Protein AF-F7PLX6-F1 (afdb_monomer)

Solvent-accessible surface area (backbone atoms only — not comparable to full-atom values): 17211 Å² total; per-residue (Å²): 142,80,85,83,83,74,79,74,76,79,75,73,76,75,41,59,57,88,70,60,65,65,61,47,61,58,24,40,55,57,83,88,51,94,68,47,81,44,33,32,35,28,48,31,50,86,88,81,42,34,52,25,30,37,41,38,30,31,70,44,99,87,62,35,34,37,35,32,38,37,17,17,38,67,55,50,46,78,70,48,75,45,79,77,48,73,40,53,66,94,43,37,24,59,51,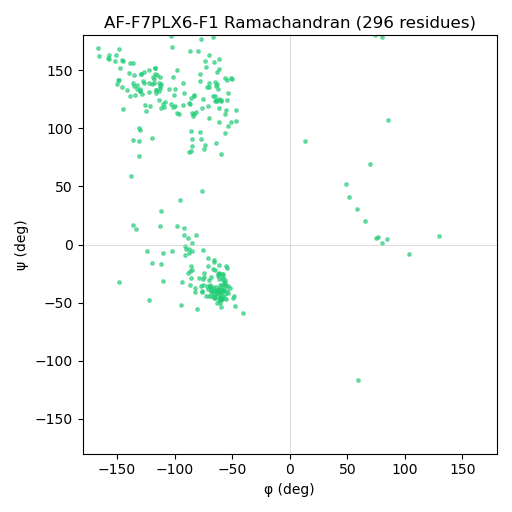38,52,49,51,51,56,48,29,70,74,56,56,34,54,96,82,57,86,74,81,58,52,61,77,54,58,37,85,46,28,38,55,78,46,76,60,64,53,97,88,26,53,28,38,32,32,33,64,41,87,81,72,64,92,75,77,77,96,82,76,79,85,83,79,78,92,53,89,70,75,72,67,59,17,36,40,35,41,36,48,74,48,74,50,80,52,101,88,48,68,50,45,22,21,30,36,37,38,37,30,77,84,76,46,78,42,77,73,49,64,79,25,50,51,70,57,42,51,53,51,49,51,47,21,38,60,60,37,86,55,49,75,79,77,38,51,75,44,36,53,58,35,39,69,44,62,85,35,48,78,73,50,24,52,55,33,37,60,68,41,39,58,41,64,66,48,49,44,53,47,73,76,34,64,77,38,85,80,28,69,79,48,42,75,57,52,53,75,68,59,45,70,59,40,53,53,52,47,64,60,71,79,109

Structure (mmCIF, N/CA/C/O backbone):
data_AF-F7PLX6-F1
#
_entry.id   AF-F7PLX6-F1
#
loop_
_atom_site.group_PDB
_atom_site.id
_atom_site.type_symbol
_atom_site.label_atom_id
_atom_site.label_alt_id
_atom_site.label_comp_id
_atom_site.label_asym_id
_atom_site.label_entity_id
_atom_site.label_seq_id
_atom_site.pdbx_PDB_ins_code
_atom_site.Cartn_x
_atom_site.Cartn_y
_atom_site.Cartn_z
_atom_site.occupancy
_atom_site.B_iso_or_equiv
_atom_site.auth_seq_id
_atom_site.auth_comp_id
_atom_site.auth_asym_id
_atom_site.auth_atom_id
_atom_site.pdbx_PDB_model_num
ATOM 1 N N . MET A 1 1 ? -4.113 30.162 57.171 1.00 36.94 1 MET A N 1
ATOM 2 C CA . MET A 1 1 ? -5.209 30.118 56.186 1.00 36.94 1 MET A CA 1
ATOM 3 C C . MET A 1 1 ? -4.570 30.134 54.814 1.00 36.94 1 MET A C 1
ATOM 5 O O . MET A 1 1 ? -4.270 31.199 54.299 1.00 36.94 1 MET A O 1
ATOM 9 N N . ALA A 1 2 ? -4.252 28.948 54.312 1.00 32.38 2 ALA A N 1
ATOM 10 C CA . ALA A 1 2 ? -3.885 28.705 52.928 1.00 32.38 2 ALA A CA 1
ATOM 11 C C . ALA A 1 2 ? -4.869 27.626 52.478 1.00 32.38 2 ALA A C 1
ATOM 13 O O . ALA A 1 2 ? -4.939 26.573 53.110 1.00 32.38 2 ALA A O 1
ATOM 14 N N . SER A 1 3 ? -5.727 27.979 51.528 1.00 33.62 3 SER A N 1
ATOM 15 C CA . SER A 1 3 ? -6.692 27.066 50.933 1.00 33.62 3 SER A CA 1
ATOM 16 C C . SER A 1 3 ? -5.974 26.334 49.809 1.00 33.62 3 SER A C 1
ATOM 18 O O . SER A 1 3 ? -5.565 26.971 48.841 1.00 33.62 3 SER A O 1
ATOM 20 N N . ASP A 1 4 ? -5.787 25.029 49.983 1.00 36.25 4 ASP A N 1
ATOM 21 C CA . ASP A 1 4 ? -5.417 24.117 48.907 1.00 36.25 4 ASP A CA 1
ATOM 22 C C . ASP A 1 4 ? -6.625 23.967 47.980 1.00 36.25 4 ASP A C 1
ATOM 24 O O . ASP A 1 4 ? -7.645 23.383 48.347 1.00 36.25 4 ASP A O 1
ATOM 28 N N . ASP A 1 5 ? -6.503 24.542 46.788 1.00 38.53 5 ASP A N 1
ATOM 29 C CA . ASP A 1 5 ? -7.414 24.356 45.665 1.00 38.53 5 ASP A CA 1
ATOM 30 C C . ASP A 1 5 ? -6.962 23.097 44.910 1.00 38.53 5 ASP A C 1
ATOM 32 O O . ASP A 1 5 ? -6.195 23.143 43.945 1.00 38.53 5 ASP A O 1
ATOM 36 N N . LEU A 1 6 ? -7.346 21.932 45.438 1.00 38.41 6 LEU A N 1
ATOM 37 C CA . LEU A 1 6 ? -7.240 20.669 44.716 1.00 38.41 6 LEU A CA 1
ATOM 38 C C . LEU A 1 6 ? -8.401 20.621 43.728 1.00 38.41 6 LEU A C 1
ATOM 40 O O . LEU A 1 6 ? -9.517 20.264 44.094 1.00 38.41 6 LEU A O 1
ATOM 44 N N . GLY A 1 7 ? -8.113 21.003 42.482 1.00 32.88 7 GLY A N 1
ATOM 45 C CA . GLY A 1 7 ? -9.032 20.883 41.360 1.00 32.88 7 GLY A CA 1
ATOM 46 C C . GLY A 1 7 ? -9.594 19.467 41.278 1.00 32.88 7 GLY A C 1
ATOM 47 O O . GLY A 1 7 ? -8.899 18.526 40.893 1.00 32.88 7 GLY A O 1
ATOM 48 N N . GLU A 1 8 ? -10.857 19.336 41.672 1.00 37.38 8 GLU A N 1
ATOM 49 C CA . GLU A 1 8 ? -11.657 18.135 41.510 1.00 37.38 8 GLU A CA 1
ATOM 50 C C . GLU A 1 8 ? -11.646 17.752 40.029 1.00 37.38 8 GLU A C 1
ATOM 52 O O . GLU A 1 8 ? -12.119 18.492 39.159 1.00 37.38 8 GLU A O 1
ATOM 57 N N . GLY A 1 9 ? -11.071 16.585 39.731 1.00 37.38 9 GLY A N 1
ATOM 58 C CA . GLY A 1 9 ? -11.245 15.951 38.438 1.00 37.38 9 GLY A CA 1
ATOM 59 C C . GLY A 1 9 ? -12.739 15.775 38.214 1.00 37.38 9 GLY A C 1
ATOM 60 O O . GLY A 1 9 ? -13.379 15.015 38.935 1.00 37.38 9 GLY A O 1
ATOM 61 N N . ARG A 1 10 ? -13.298 16.504 37.244 1.00 39.00 10 ARG A N 1
ATOM 62 C CA . ARG A 1 10 ? -14.663 16.281 36.765 1.00 39.00 10 ARG A CA 1
ATOM 63 C C . ARG A 1 10 ? -14.778 14.811 36.371 1.00 39.00 10 ARG A C 1
ATOM 65 O O . ARG A 1 10 ? -14.301 14.417 35.309 1.00 39.00 10 ARG A O 1
ATOM 72 N N . GLU A 1 11 ? -15.391 14.001 37.228 1.00 46.34 11 GLU A N 1
ATOM 73 C CA . GLU A 1 11 ? -15.903 12.699 36.829 1.00 46.34 11 GLU A CA 1
ATOM 74 C C . GLU A 1 11 ? -16.956 12.968 35.754 1.00 46.34 11 GLU A C 1
ATOM 76 O O . GLU A 1 11 ? -18.029 13.512 36.020 1.00 46.34 11 GLU A O 1
ATOM 81 N N . SER A 1 12 ? -16.593 12.685 34.504 1.00 52.50 12 SER A N 1
ATOM 82 C CA . SER A 1 12 ? -17.515 12.712 33.376 1.00 52.50 12 SER A CA 1
ATOM 83 C C . SER A 1 12 ? -18.703 11.814 33.710 1.00 52.50 12 SER A C 1
ATOM 85 O O . SER A 1 12 ? -18.509 10.642 34.041 1.00 52.50 12 SER A O 1
ATOM 87 N N . VAL A 1 13 ? -19.916 12.367 33.646 1.00 54.91 13 VAL A N 1
ATOM 88 C CA . VAL A 1 13 ? -21.154 11.594 33.790 1.00 54.91 13 VAL A CA 1
ATOM 89 C C . VAL A 1 13 ? -21.109 10.449 32.773 1.00 54.91 13 VAL A C 1
ATOM 91 O O . VAL A 1 13 ? -20.800 10.722 31.611 1.00 54.91 13 VAL A O 1
ATOM 94 N N . PRO A 1 14 ? -21.378 9.195 33.176 1.00 60.62 14 PRO A N 1
ATOM 95 C CA . PRO A 1 14 ? -21.380 8.084 32.242 1.00 60.62 14 PRO A CA 1
ATOM 96 C C . PRO A 1 14 ? -22.424 8.340 31.157 1.00 60.62 14 PRO A C 1
ATOM 98 O O . PRO A 1 14 ? -23.595 8.583 31.457 1.00 60.62 14 PRO A O 1
ATOM 101 N N . GLU A 1 15 ? -21.990 8.338 29.903 1.00 66.12 15 GLU A N 1
ATOM 102 C CA . GLU A 1 15 ? -22.840 8.647 28.760 1.00 66.12 15 GLU A CA 1
ATOM 103 C C . GLU A 1 15 ? -23.038 7.402 27.888 1.00 66.12 15 GLU A C 1
ATOM 105 O O . GLU A 1 15 ? -22.114 6.598 27.747 1.00 66.12 15 GLU A O 1
ATOM 110 N N . PRO A 1 16 ? -24.227 7.212 27.303 1.00 79.69 16 PRO A N 1
ATOM 111 C CA . PRO A 1 16 ? -24.477 6.113 26.381 1.00 79.69 16 PRO A CA 1
ATOM 112 C C . PRO A 1 16 ? -23.499 6.113 25.196 1.00 79.69 16 PRO A C 1
ATOM 114 O O . PRO A 1 16 ? -23.136 7.169 24.678 1.00 79.69 16 PRO A O 1
ATOM 117 N N . LEU A 1 17 ? -23.087 4.931 24.733 1.00 84.19 17 LEU A N 1
ATOM 118 C CA . LEU A 1 17 ? -22.115 4.789 23.641 1.00 84.19 17 LEU A CA 1
ATOM 119 C C . LEU A 1 17 ? -22.604 5.422 22.322 1.00 84.19 17 LEU A C 1
ATOM 121 O O . LEU A 1 17 ? -21.817 5.991 21.572 1.00 84.19 17 LEU A O 1
ATOM 125 N N . ASP A 1 18 ? -23.907 5.356 22.061 1.00 82.50 18 ASP A N 1
ATOM 126 C CA . ASP A 1 18 ? -24.585 5.966 20.914 1.00 82.50 18 ASP A CA 1
ATOM 127 C C . ASP A 1 18 ? -24.661 7.500 20.987 1.00 82.50 18 ASP A C 1
ATOM 129 O O . ASP A 1 18 ? -24.830 8.148 19.957 1.00 82.50 18 ASP A O 1
ATOM 133 N N . SER A 1 19 ? -24.478 8.082 22.176 1.00 86.44 19 SER A N 1
ATOM 134 C CA . SER A 1 19 ? -24.488 9.534 22.398 1.00 86.44 19 SER A CA 1
ATOM 135 C C . SER A 1 19 ? -23.145 10.224 22.139 1.00 86.44 19 SER A C 1
ATOM 137 O O . SER A 1 19 ? -23.072 11.455 22.180 1.00 86.44 19 SER A O 1
ATOM 139 N N . LEU A 1 20 ? -22.086 9.457 21.855 1.00 90.25 20 LEU A N 1
ATOM 140 C CA . LEU A 1 20 ? -20.788 10.033 21.528 1.00 90.25 20 LEU A CA 1
ATOM 141 C C . LEU A 1 20 ? -20.864 10.851 20.218 1.00 90.25 20 LEU A C 1
ATOM 143 O O . LEU A 1 20 ? -21.473 10.401 19.241 1.00 90.25 20 LEU A O 1
ATOM 147 N N . PRO A 1 21 ? -20.253 12.049 20.182 1.00 93.00 21 PRO A N 1
ATOM 148 C CA . PRO A 1 21 ? -20.355 12.973 19.053 1.00 93.00 21 PRO A CA 1
ATOM 149 C C . PRO A 1 21 ? -19.605 12.478 17.809 1.00 93.00 21 PRO A C 1
ATOM 151 O O . PRO A 1 21 ? -18.708 11.649 17.904 1.00 93.00 21 PRO A O 1
ATOM 154 N N . GLU A 1 22 ? -19.914 13.046 16.645 1.00 92.81 22 GLU A N 1
ATOM 155 C CA . GLU A 1 22 ? -19.197 12.780 15.383 1.00 92.81 22 GLU A CA 1
ATOM 156 C C . GLU A 1 22 ? -17.691 13.102 15.460 1.00 92.81 22 GLU A C 1
ATOM 158 O O . GLU A 1 22 ? -16.894 12.500 14.750 1.00 92.81 22 GLU A O 1
ATOM 163 N N . GLU A 1 23 ? -17.275 14.008 16.352 1.00 93.44 23 GLU A N 1
ATOM 164 C CA . GLU A 1 23 ? -15.866 14.351 16.553 1.00 93.44 23 GLU A CA 1
ATOM 165 C C . GLU A 1 23 ? -15.499 14.427 18.045 1.00 93.44 23 GLU A C 1
ATOM 167 O O . GLU A 1 23 ? -16.231 15.005 18.854 1.00 93.44 23 GLU A O 1
ATOM 172 N N . LEU A 1 24 ? -14.342 13.864 18.408 1.00 93.81 24 LEU A N 1
ATOM 173 C CA . LEU A 1 24 ? -13.760 13.889 19.753 1.00 93.81 24 LEU A CA 1
ATOM 174 C C . LEU A 1 24 ? -12.293 14.341 19.698 1.00 93.81 24 LEU A C 1
ATOM 176 O O . LEU A 1 24 ? -11.406 13.530 19.454 1.00 93.81 24 LEU A O 1
ATOM 180 N N . ASN A 1 25 ? -12.018 15.620 19.970 1.00 92.25 25 ASN A N 1
ATOM 181 C CA . ASN A 1 25 ? -10.660 16.196 19.988 1.00 92.25 25 ASN A CA 1
ATOM 182 C C . ASN A 1 25 ? -9.828 15.841 18.736 1.00 92.25 25 ASN A C 1
ATOM 184 O O . ASN A 1 25 ? -8.726 15.301 18.862 1.00 92.25 25 ASN A O 1
ATOM 188 N N . GLY A 1 26 ? -10.371 16.078 17.537 1.00 91.94 26 GLY A N 1
ATOM 189 C CA . GLY A 1 26 ? -9.706 15.743 16.271 1.00 91.94 26 GLY A CA 1
ATOM 190 C C . GLY A 1 26 ? -9.745 14.258 15.887 1.00 91.94 26 GLY A C 1
ATOM 191 O O . GLY A 1 26 ? -9.101 13.857 14.920 1.00 91.94 26 GLY A O 1
ATOM 192 N N . TRP A 1 27 ? -10.464 13.416 16.636 1.00 95.38 27 TRP A N 1
ATOM 193 C CA . TRP A 1 27 ? -10.852 12.083 16.176 1.00 95.38 27 TRP A CA 1
ATOM 194 C C . TRP A 1 27 ? -12.213 12.144 15.497 1.00 95.38 27 TRP A C 1
ATOM 196 O O . TRP A 1 27 ? -13.165 12.638 16.095 1.00 95.38 27 TRP A O 1
ATOM 206 N N . HIS A 1 28 ? -12.321 11.574 14.305 1.00 95.50 28 HIS A N 1
ATOM 207 C CA . HIS A 1 28 ? -13.518 11.614 13.473 1.00 95.50 28 HIS A CA 1
ATOM 208 C C . HIS A 1 28 ? -14.238 10.271 13.504 1.00 95.50 28 HIS A C 1
ATOM 210 O O . HIS A 1 28 ? -13.608 9.215 13.409 1.00 95.50 28 HIS A O 1
ATOM 216 N N . ARG A 1 29 ? -15.556 10.298 13.683 1.00 94.44 29 ARG A N 1
ATOM 217 C CA . ARG A 1 29 ? -16.384 9.099 13.718 1.00 94.44 29 ARG A CA 1
ATOM 218 C C . ARG A 1 29 ? -16.694 8.650 12.297 1.00 94.44 29 ARG A C 1
ATOM 220 O O . ARG A 1 29 ? -17.425 9.321 11.583 1.00 94.44 29 ARG A O 1
ATOM 227 N N . GLU A 1 30 ? -16.184 7.489 11.907 1.00 93.38 30 GLU A N 1
ATOM 228 C CA . GLU A 1 30 ? -16.414 6.933 10.572 1.00 93.38 30 GLU A CA 1
ATOM 229 C C . GLU A 1 30 ? -16.512 5.414 10.636 1.00 93.38 30 GLU A C 1
ATOM 231 O O . GLU A 1 30 ? -15.560 4.729 11.007 1.00 93.38 30 GLU A O 1
ATOM 236 N N . MET A 1 31 ? -17.683 4.886 10.283 1.00 91.88 31 MET A N 1
ATOM 237 C CA . MET A 1 31 ? -17.971 3.457 10.356 1.00 91.88 31 MET A CA 1
ATOM 238 C C . MET A 1 31 ? -17.462 2.758 9.100 1.00 91.88 31 MET A C 1
ATOM 240 O O . MET A 1 31 ? -18.020 2.929 8.019 1.00 91.88 31 MET A O 1
ATOM 244 N N . THR A 1 32 ? -16.417 1.947 9.243 1.00 85.88 32 THR A N 1
ATOM 245 C CA . THR A 1 32 ? -15.812 1.212 8.123 1.00 85.88 32 THR A CA 1
ATOM 246 C C . THR A 1 32 ? -16.045 -0.298 8.183 1.00 85.88 32 THR A C 1
ATOM 248 O O . THR A 1 32 ? -15.667 -1.011 7.246 1.00 85.88 32 THR A O 1
ATOM 251 N N . GLN A 1 33 ? -16.614 -0.802 9.282 1.00 81.44 33 GLN A N 1
ATOM 252 C CA . GLN A 1 33 ? -16.957 -2.206 9.487 1.00 81.44 33 GLN A CA 1
ATOM 253 C C . GLN A 1 33 ? -18.403 -2.349 9.973 1.00 81.44 33 GLN A C 1
ATOM 255 O O . GLN A 1 33 ? -18.795 -1.757 10.975 1.00 81.44 33 GLN A O 1
ATOM 260 N N . ASP A 1 34 ? -19.161 -3.253 9.351 1.00 79.44 34 ASP A N 1
ATOM 261 C CA . ASP A 1 34 ? -20.567 -3.512 9.712 1.00 79.44 34 ASP A CA 1
ATOM 262 C C . ASP A 1 34 ? -20.757 -4.024 11.149 1.00 79.44 34 ASP A C 1
ATOM 264 O O . ASP A 1 34 ? -21.835 -3.911 11.727 1.00 79.44 34 ASP A O 1
ATOM 268 N N . ARG A 1 35 ? -19.719 -4.640 11.727 1.00 82.19 35 ARG A N 1
ATOM 269 C CA . ARG A 1 35 ? -19.754 -5.220 13.081 1.00 82.19 35 ARG A CA 1
ATOM 270 C C . ARG A 1 35 ? -19.320 -4.250 14.172 1.00 82.19 35 ARG A C 1
ATOM 272 O O . ARG A 1 35 ? -19.397 -4.598 15.353 1.00 82.19 35 ARG A O 1
ATOM 279 N N . ALA A 1 36 ? -18.800 -3.086 13.803 1.00 87.19 36 ALA A N 1
ATOM 280 C CA . ALA A 1 36 ? -18.442 -2.089 14.787 1.00 87.19 36 ALA A CA 1
ATOM 281 C C . ALA A 1 36 ? -19.701 -1.364 15.267 1.00 87.19 36 ALA A C 1
ATOM 283 O O . ALA A 1 36 ? -20.606 -1.055 14.500 1.00 87.19 36 ALA A O 1
ATOM 284 N N . LEU A 1 37 ? -19.746 -1.086 16.565 1.00 91.25 37 LEU A N 1
ATOM 285 C CA . LEU A 1 37 ? -20.776 -0.252 17.178 1.00 91.25 37 LEU A CA 1
ATOM 286 C C . LEU A 1 37 ? -20.387 1.228 17.103 1.00 91.25 37 LEU A C 1
ATOM 288 O O . 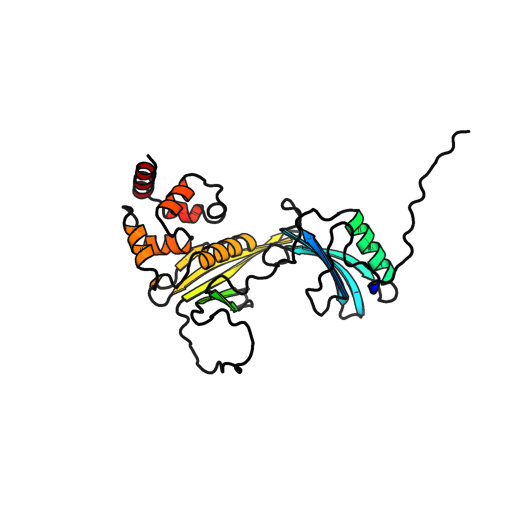LEU A 1 37 ? -21.239 2.102 16.956 1.00 91.25 37 LEU A O 1
ATOM 292 N N . VAL A 1 38 ? -19.085 1.498 17.218 1.00 93.94 38 VAL A N 1
ATOM 293 C CA . VAL A 1 38 ? -18.471 2.825 17.140 1.00 93.94 38 VAL A CA 1
ATOM 294 C C . VAL A 1 38 ? -17.063 2.675 16.580 1.00 93.94 38 VAL A C 1
ATOM 296 O O . VAL A 1 38 ? -16.326 1.783 17.004 1.00 93.94 38 VAL A O 1
ATOM 299 N N . GLU A 1 39 ? -16.681 3.585 15.691 1.00 95.19 39 GLU A N 1
ATOM 300 C CA . GLU A 1 39 ? -15.324 3.731 15.173 1.00 95.19 39 GLU A CA 1
ATOM 301 C C . GLU A 1 39 ? -14.930 5.204 15.179 1.00 95.19 39 GLU A C 1
ATOM 303 O O . GLU A 1 39 ? -15.655 6.041 14.650 1.00 95.19 39 GLU A O 1
ATOM 308 N N . TYR A 1 40 ? -13.774 5.499 15.761 1.00 96.00 40 TYR A N 1
ATOM 309 C CA . TYR A 1 40 ? -13.119 6.795 15.670 1.00 96.00 40 TYR A CA 1
ATOM 310 C C . TYR A 1 40 ? -11.779 6.639 14.989 1.00 96.00 40 TYR A C 1
ATOM 312 O O . TYR A 1 40 ? -11.022 5.725 15.314 1.00 96.00 40 TYR A O 1
ATOM 320 N N . TRP A 1 41 ? -11.459 7.578 14.119 1.00 95.69 41 TRP A N 1
ATOM 321 C CA . TRP A 1 41 ? -10.244 7.590 13.336 1.00 95.69 41 TRP A CA 1
ATOM 322 C C . TRP A 1 41 ? -9.498 8.899 13.509 1.00 95.69 41 TRP A C 1
ATOM 324 O O . TRP A 1 41 ? -10.088 9.959 13.710 1.00 95.69 41 TRP A O 1
ATOM 334 N N . LYS A 1 42 ? -8.177 8.821 13.414 1.00 94.00 42 LYS A N 1
ATOM 335 C CA . LYS A 1 42 ? -7.329 9.996 13.253 1.00 94.00 42 LYS A CA 1
ATOM 336 C C . LYS A 1 42 ? -6.094 9.659 12.438 1.00 94.00 42 LYS A C 1
ATOM 338 O O . LYS A 1 42 ? -5.722 8.491 12.273 1.00 94.00 42 LYS A O 1
ATOM 343 N N . ARG A 1 43 ? -5.382 10.704 12.021 1.00 91.81 43 ARG A N 1
ATOM 344 C CA . ARG A 1 43 ? -4.020 10.565 11.512 1.00 91.81 43 ARG A CA 1
ATOM 345 C C . ARG A 1 43 ? -3.106 10.010 12.615 1.00 91.81 43 ARG A C 1
ATOM 347 O O . ARG A 1 43 ? -3.161 10.409 13.785 1.00 91.81 43 ARG A O 1
ATOM 354 N N . GLY A 1 44 ? -2.298 9.026 12.249 1.00 85.81 44 GLY A N 1
ATOM 355 C CA . GLY A 1 44 ? -1.288 8.438 13.118 1.00 85.81 44 GLY A CA 1
ATOM 356 C C . GLY A 1 44 ? -0.035 9.308 13.197 1.00 85.81 44 GLY A C 1
ATOM 357 O O . GLY A 1 44 ? 0.171 10.221 12.398 1.00 85.81 44 GLY A O 1
ATOM 358 N N . SER A 1 45 ? 0.826 9.010 14.168 1.00 75.31 45 SER A N 1
ATOM 359 C CA . SER A 1 45 ? 2.157 9.614 14.253 1.00 75.31 45 SER A CA 1
ATOM 360 C C . SER A 1 45 ? 3.170 8.716 13.543 1.00 75.31 45 SER A C 1
ATOM 362 O O . SER A 1 45 ? 3.383 7.568 13.951 1.00 75.31 45 SER A O 1
ATOM 364 N N . THR A 1 46 ? 3.822 9.261 12.511 1.00 60.00 46 THR A N 1
ATOM 365 C CA . THR A 1 46 ? 4.767 8.567 11.611 1.00 60.00 46 THR A CA 1
ATOM 366 C C . THR A 1 46 ? 5.936 7.886 12.326 1.00 60.00 46 THR A C 1
ATOM 368 O O . THR A 1 46 ? 6.560 6.994 11.759 1.00 60.00 46 THR A O 1
ATOM 371 N N . HIS A 1 47 ? 6.235 8.262 13.571 1.00 52.03 47 HIS A N 1
ATOM 372 C CA . HIS A 1 47 ? 7.383 7.735 14.303 1.00 52.03 47 HIS A CA 1
ATOM 373 C C . HIS A 1 47 ? 7.118 6.423 15.060 1.00 52.03 47 HIS A C 1
ATOM 375 O O . HIS A 1 47 ? 8.085 5.724 15.358 1.00 52.03 47 HIS A O 1
ATOM 381 N N . ILE A 1 48 ? 5.865 6.081 15.409 1.00 55.62 48 ILE A N 1
ATOM 382 C CA . ILE A 1 48 ? 5.574 4.918 16.287 1.00 55.62 48 ILE A CA 1
ATOM 383 C C . ILE A 1 48 ? 4.229 4.221 15.982 1.00 55.62 48 ILE A C 1
ATOM 385 O O . ILE A 1 48 ? 4.133 3.004 16.137 1.00 55.62 48 ILE A O 1
ATOM 389 N N . ASN A 1 49 ? 3.191 4.940 15.533 1.00 61.00 49 ASN A N 1
ATOM 390 C CA . ASN A 1 49 ? 1.799 4.457 15.614 1.00 61.00 49 ASN A CA 1
ATOM 391 C C . ASN A 1 49 ? 1.129 4.160 14.261 1.00 61.00 49 ASN A C 1
ATOM 393 O O . ASN A 1 49 ? -0.090 4.026 14.206 1.00 61.00 49 ASN A O 1
ATOM 397 N N . GLY A 1 50 ? 1.897 4.037 13.178 1.00 79.12 50 GLY A N 1
ATOM 398 C CA . GLY A 1 50 ? 1.340 3.881 11.831 1.00 79.12 50 GLY A CA 1
ATOM 399 C C . GLY A 1 50 ? 0.885 5.202 11.209 1.00 79.12 50 GLY A C 1
ATOM 400 O O . GLY A 1 50 ? 1.003 6.269 11.812 1.00 79.12 50 GLY A O 1
ATOM 401 N N . ALA A 1 51 ? 0.392 5.125 9.974 1.00 88.00 51 ALA A N 1
ATOM 402 C CA . ALA A 1 51 ? -0.121 6.278 9.236 1.00 88.00 51 ALA A CA 1
ATOM 403 C C . ALA A 1 51 ? -1.492 6.731 9.765 1.00 88.00 51 ALA A C 1
ATOM 405 O O . ALA A 1 51 ? -1.810 7.919 9.712 1.00 88.00 51 ALA A O 1
ATOM 406 N N . PHE A 1 52 ? -2.268 5.800 10.327 1.00 92.19 52 PHE A N 1
ATOM 407 C CA . PHE A 1 52 ? -3.607 6.036 10.860 1.00 92.19 52 PHE A CA 1
ATOM 408 C C . PHE A 1 52 ? -3.818 5.281 12.169 1.00 92.19 52 PHE A C 1
ATOM 410 O O . PHE A 1 52 ? -3.298 4.180 12.361 1.00 92.19 52 PHE A O 1
ATOM 417 N N . GLU A 1 53 ? -4.619 5.856 13.060 1.00 93.69 53 GLU A N 1
ATOM 418 C CA . GLU A 1 53 ? -5.071 5.200 14.283 1.00 93.69 53 GLU A CA 1
ATOM 419 C C . GLU A 1 53 ? -6.596 5.085 14.277 1.00 93.69 53 GLU A C 1
ATOM 421 O O . GLU A 1 53 ? -7.293 5.991 13.824 1.00 93.69 53 GLU A O 1
ATOM 426 N N . GLN A 1 54 ? -7.100 3.982 14.825 1.00 94.75 54 GLN A N 1
ATOM 427 C CA . GLN A 1 54 ? -8.525 3.726 14.999 1.00 94.75 54 GLN A CA 1
ATOM 428 C C . GLN A 1 54 ? -8.803 3.348 16.451 1.00 94.75 54 GLN A C 1
ATOM 430 O O . GLN A 1 54 ? -8.053 2.570 17.040 1.00 94.75 54 GLN A O 1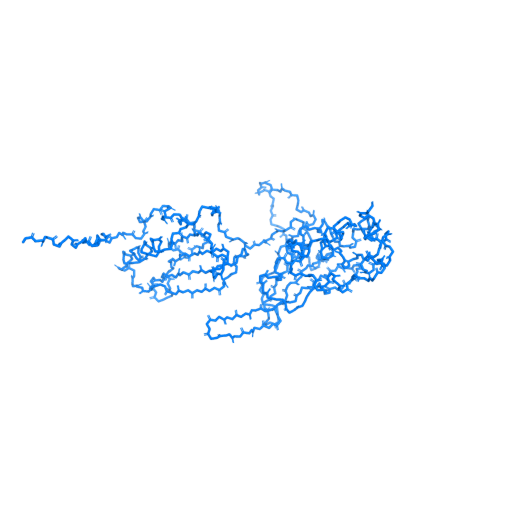
ATOM 435 N N . ILE A 1 55 ? -9.902 3.826 17.020 1.00 96.06 55 ILE A N 1
ATOM 436 C CA . ILE A 1 55 ? -10.521 3.248 18.212 1.00 96.06 55 ILE A CA 1
ATOM 437 C C . ILE A 1 55 ? -11.846 2.640 17.772 1.00 96.06 55 ILE A C 1
ATOM 439 O O . ILE A 1 55 ? -12.723 3.357 17.301 1.00 96.06 55 ILE A O 1
ATOM 443 N N . ALA A 1 56 ? -11.993 1.328 17.925 1.00 95.81 56 ALA A N 1
ATOM 444 C CA . ALA A 1 56 ? -13.193 0.602 17.530 1.00 95.81 56 ALA A CA 1
ATOM 445 C C . ALA A 1 56 ? -13.806 -0.133 18.723 1.00 95.81 56 ALA A C 1
ATOM 447 O O . ALA A 1 56 ? -13.099 -0.747 19.532 1.00 95.81 56 ALA A O 1
ATOM 448 N N . VAL A 1 57 ? -15.134 -0.093 18.811 1.00 96.00 57 VAL A N 1
ATOM 449 C CA . VAL A 1 57 ? -15.924 -0.912 19.732 1.00 96.00 57 VAL A CA 1
ATOM 450 C C . VAL A 1 57 ? -16.658 -1.968 18.929 1.00 96.00 57 VAL A C 1
ATOM 452 O O . VAL A 1 57 ? -17.429 -1.641 18.034 1.00 96.00 57 VAL A O 1
ATOM 455 N N . THR A 1 58 ? -16.436 -3.234 19.260 1.00 94.50 58 THR A N 1
ATOM 456 C CA . THR A 1 58 ? -17.063 -4.379 18.586 1.00 94.50 58 THR A CA 1
ATOM 457 C C . THR A 1 58 ? -17.684 -5.317 19.609 1.00 94.50 58 THR A C 1
ATOM 459 O O . THR A 1 58 ? -17.161 -5.470 20.717 1.00 94.50 58 THR A O 1
ATOM 462 N N . GLU A 1 59 ? -18.789 -5.957 19.238 1.00 92.06 59 GLU A N 1
ATOM 463 C CA . GLU A 1 59 ? -19.353 -7.061 20.012 1.00 92.06 59 GLU A CA 1
ATOM 464 C C . GLU A 1 59 ? -18.628 -8.364 19.650 1.00 92.06 59 GLU A C 1
ATOM 466 O O . GLU A 1 59 ? -18.441 -8.711 18.480 1.00 92.06 59 GLU A O 1
ATOM 471 N N . ARG A 1 60 ? -18.162 -9.079 20.671 1.00 89.25 60 ARG A N 1
ATOM 472 C CA . ARG A 1 60 ? -17.473 -10.361 20.532 1.00 89.25 60 ARG A CA 1
ATOM 473 C C . ARG A 1 60 ? -18.478 -11.513 20.489 1.00 89.25 60 ARG A C 1
ATOM 475 O O . ARG A 1 60 ? -19.633 -11.382 20.871 1.00 89.25 60 ARG A O 1
ATOM 482 N N . HIS A 1 61 ? -18.008 -12.696 20.093 1.00 87.31 61 HIS A N 1
ATOM 483 C CA . HIS A 1 61 ? -18.832 -13.912 20.064 1.00 87.31 61 HIS A CA 1
ATOM 484 C C . HIS A 1 61 ? -19.426 -14.319 21.424 1.00 87.31 61 HIS A 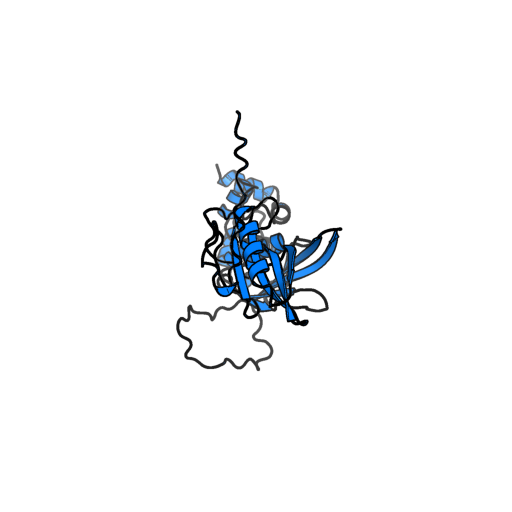C 1
ATOM 486 O O . HIS A 1 61 ? -20.433 -15.018 21.453 1.00 87.31 61 HIS A O 1
ATOM 492 N N . ASP A 1 62 ? -18.799 -13.920 22.530 1.00 88.94 62 ASP A N 1
ATOM 493 C CA . ASP A 1 62 ? -19.267 -14.156 23.901 1.00 88.94 62 ASP A CA 1
ATOM 494 C C . ASP A 1 62 ? -20.274 -13.091 24.387 1.00 88.94 62 ASP A C 1
ATOM 496 O O . ASP A 1 62 ? -20.742 -13.175 25.521 1.00 88.94 62 ASP A O 1
ATOM 500 N N . GLY A 1 63 ? -20.631 -12.120 23.538 1.00 88.69 63 GLY A N 1
ATOM 501 C CA . GLY A 1 63 ? -21.538 -11.015 23.856 1.00 88.69 63 GLY A CA 1
ATOM 502 C C . GLY A 1 63 ? -20.880 -9.867 24.628 1.00 88.69 63 GLY A C 1
ATOM 503 O O . GLY A 1 63 ? -21.557 -8.901 24.974 1.00 88.69 63 GLY A O 1
ATOM 504 N N . GLU A 1 64 ? -19.574 -9.932 24.920 1.00 93.50 64 G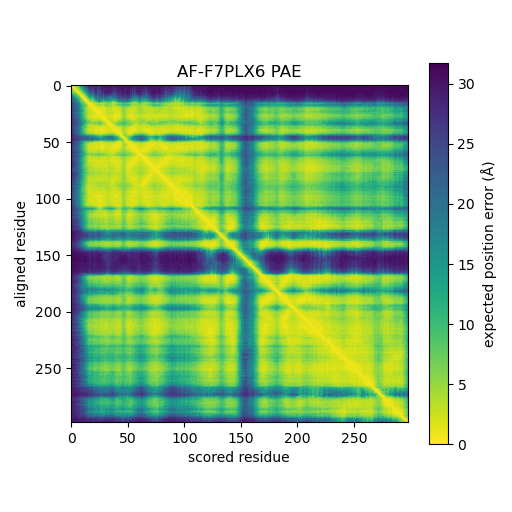LU A N 1
ATOM 505 C CA . GLU A 1 64 ? -18.859 -8.797 25.509 1.00 93.50 64 GLU A CA 1
ATOM 506 C C . GLU A 1 64 ? -18.532 -7.730 24.461 1.00 93.50 64 GLU A C 1
ATOM 508 O O . GLU A 1 64 ? -18.196 -8.017 23.309 1.00 93.50 64 GLU A O 1
ATOM 513 N N . LEU A 1 65 ? -18.536 -6.474 24.899 1.00 94.06 65 LEU A N 1
ATOM 514 C CA . LEU A 1 65 ? -18.051 -5.350 24.117 1.00 94.06 65 LEU A CA 1
ATOM 515 C C . LEU A 1 65 ? -16.541 -5.199 24.311 1.00 94.06 65 LEU A C 1
ATOM 517 O O . LEU A 1 65 ? -16.038 -5.069 25.431 1.00 94.06 65 LEU A O 1
ATOM 521 N N . SER A 1 66 ? -15.805 -5.171 23.205 1.00 94.69 66 SER A N 1
ATOM 522 C CA . SER A 1 66 ? -14.364 -4.941 23.180 1.00 94.69 66 SER A CA 1
ATOM 523 C C . SER A 1 66 ? -14.070 -3.580 22.582 1.00 94.69 66 SER A C 1
ATOM 525 O O . SER A 1 66 ? -14.386 -3.339 21.422 1.00 94.69 66 SER A O 1
ATOM 527 N N . CYS A 1 67 ? -13.403 -2.723 23.351 1.00 96.19 67 CYS A N 1
ATOM 528 C CA . CYS A 1 67 ? -12.855 -1.468 22.856 1.00 96.19 67 CYS A CA 1
ATOM 529 C C . CYS A 1 67 ? -11.355 -1.645 22.633 1.00 96.19 67 CYS A C 1
ATOM 531 O O . CYS A 1 67 ? -10.601 -1.945 23.570 1.00 96.19 67 CYS A O 1
ATOM 533 N N . ALA A 1 68 ? -10.924 -1.493 21.388 1.00 95.00 68 ALA A N 1
ATOM 534 C CA . ALA A 1 68 ? -9.540 -1.659 20.987 1.00 95.00 68 ALA A CA 1
ATOM 535 C C . ALA A 1 68 ? -9.059 -0.452 20.190 1.00 95.00 68 ALA A C 1
ATOM 537 O O . ALA A 1 68 ? -9.813 0.182 19.458 1.00 95.00 68 ALA A O 1
ATOM 538 N N . LYS A 1 69 ? -7.775 -0.156 20.358 1.00 94.19 69 LYS A N 1
ATOM 539 C CA . LYS A 1 69 ? -7.037 0.803 19.558 1.00 94.19 69 LYS A CA 1
ATOM 540 C C . LYS A 1 69 ? -6.209 0.048 18.529 1.00 94.19 69 LYS A C 1
ATOM 542 O O . LYS A 1 69 ? -5.454 -0.854 18.897 1.00 94.19 69 LYS A O 1
ATOM 547 N N . HIS A 1 70 ? -6.320 0.432 17.273 1.00 91.94 70 HIS A N 1
ATOM 548 C CA . HIS A 1 70 ? -5.585 -0.137 16.157 1.00 91.94 70 HIS A CA 1
ATOM 549 C C . HIS A 1 70 ? -4.685 0.925 15.530 1.00 91.94 70 HIS A C 1
ATOM 551 O O . HIS A 1 70 ? -5.024 2.107 15.503 1.00 91.94 70 HIS A O 1
ATOM 557 N N . ALA A 1 71 ? -3.540 0.482 15.031 1.00 90.50 71 ALA A N 1
ATOM 558 C CA . ALA A 1 71 ? -2.648 1.262 14.187 1.00 90.50 71 ALA A CA 1
ATOM 559 C C . ALA A 1 71 ? -2.637 0.638 12.796 1.00 90.50 71 ALA A C 1
ATOM 561 O O . ALA A 1 71 ? -2.437 -0.575 12.683 1.00 90.50 71 ALA A O 1
ATOM 562 N N . PHE A 1 72 ? -2.797 1.452 11.761 1.00 90.12 72 PHE A N 1
ATOM 563 C CA . PHE A 1 72 ? -2.809 1.021 10.369 1.00 90.12 72 PHE A CA 1
ATOM 564 C C . PHE A 1 72 ? -1.724 1.728 9.560 1.00 90.12 72 PHE A C 1
ATOM 566 O O . PHE A 1 72 ? -1.352 2.869 9.850 1.00 90.12 72 PHE A O 1
ATOM 573 N N . ASP A 1 73 ? -1.215 1.045 8.535 1.00 87.75 73 ASP A N 1
ATOM 574 C CA . ASP A 1 73 ? -0.540 1.729 7.432 1.00 87.75 73 ASP A CA 1
ATOM 575 C C . ASP A 1 73 ? -1.573 2.378 6.492 1.00 87.75 73 ASP A C 1
ATOM 577 O O . ASP A 1 73 ? -2.786 2.263 6.689 1.00 87.75 73 ASP A O 1
ATOM 581 N N . GLN A 1 74 ? -1.096 3.097 5.480 1.00 87.50 74 GLN A N 1
ATOM 582 C CA . GLN A 1 74 ? -1.953 3.794 4.522 1.00 87.50 74 GLN A CA 1
ATOM 583 C C . GLN A 1 74 ? -2.797 2.861 3.645 1.00 87.50 74 GLN A C 1
ATOM 585 O O . GLN A 1 74 ? -3.773 3.307 3.058 1.00 87.50 74 GLN A O 1
ATOM 590 N N . PHE A 1 75 ? -2.471 1.567 3.608 1.00 88.25 75 PHE A N 1
ATOM 591 C CA . PHE A 1 75 ? -3.188 0.548 2.839 1.00 88.25 75 PHE A CA 1
ATOM 592 C C . PHE A 1 75 ? -4.182 -0.240 3.702 1.00 88.25 75 PHE A C 1
ATOM 594 O O . PHE A 1 75 ? -4.630 -1.323 3.321 1.00 88.25 75 PHE A O 1
ATOM 601 N N . ARG A 1 76 ? -4.516 0.290 4.889 1.00 89.06 76 ARG A N 1
ATOM 602 C CA . ARG A 1 76 ? -5.434 -0.310 5.870 1.00 89.06 76 ARG A CA 1
ATOM 603 C C . ARG A 1 76 ? -4.925 -1.628 6.462 1.00 89.06 76 ARG A C 1
ATOM 605 O O . ARG A 1 76 ? -5.700 -2.392 7.041 1.00 89.06 76 ARG A O 1
ATOM 612 N N . HIS A 1 77 ? -3.627 -1.914 6.400 1.00 86.50 77 HIS A N 1
ATOM 613 C CA . HIS A 1 77 ? -3.104 -3.094 7.073 1.00 86.50 77 HIS A CA 1
ATOM 614 C C . HIS A 1 77 ? -2.837 -2.819 8.549 1.00 86.50 77 HIS A C 1
ATOM 616 O O . HIS A 1 77 ? -2.093 -1.905 8.905 1.00 86.50 77 HIS A O 1
ATOM 622 N N . SER A 1 78 ? -3.384 -3.664 9.425 1.00 85.62 78 SER A N 1
ATOM 623 C CA . SER A 1 78 ? -3.137 -3.561 10.866 1.00 85.62 78 SER A CA 1
ATOM 624 C C . SER A 1 78 ? -1.654 -3.784 11.174 1.00 85.62 78 SER A C 1
ATOM 626 O O . SER A 1 78 ? -1.085 -4.826 10.828 1.00 85.62 78 SER A O 1
ATOM 628 N N . ILE A 1 79 ? -1.036 -2.813 11.841 1.00 84.00 79 ILE A N 1
ATOM 629 C CA . ILE A 1 79 ? 0.342 -2.849 12.342 1.00 84.00 79 ILE A CA 1
ATOM 630 C C . ILE A 1 79 ? 0.337 -3.318 13.796 1.00 84.00 79 ILE A C 1
ATOM 632 O O . ILE A 1 79 ? 1.025 -4.273 14.148 1.00 84.00 79 ILE A O 1
ATOM 636 N N . THR A 1 80 ? -0.468 -2.672 14.642 1.00 85.75 80 THR A N 1
ATOM 637 C CA . THR A 1 80 ? -0.632 -3.057 16.047 1.00 85.75 80 THR A CA 1
ATOM 638 C C . THR A 1 80 ? -2.089 -2.974 16.470 1.00 85.75 80 THR A C 1
ATOM 640 O O . THR A 1 80 ? -2.908 -2.278 15.873 1.00 85.75 80 THR A O 1
ATOM 643 N N . THR A 1 81 ? -2.429 -3.728 17.510 1.00 88.81 81 THR A N 1
ATOM 644 C CA . THR A 1 81 ? -3.744 -3.692 18.145 1.00 88.81 81 THR A CA 1
ATOM 645 C C . THR A 1 81 ? -3.552 -3.765 19.649 1.00 88.81 81 THR A C 1
ATOM 647 O O . THR A 1 81 ? -2.893 -4.669 20.156 1.00 88.81 81 THR A O 1
ATOM 650 N N . THR A 1 82 ? -4.150 -2.822 20.368 1.00 90.50 82 THR A N 1
ATOM 651 C CA . THR A 1 82 ? -4.135 -2.754 21.828 1.00 90.50 82 THR A CA 1
ATOM 652 C C . THR A 1 82 ? -5.566 -2.783 22.333 1.00 90.50 82 THR A C 1
ATOM 654 O O . THR A 1 82 ? -6.359 -1.899 22.029 1.00 90.50 82 THR A O 1
ATOM 657 N N . THR A 1 83 ? -5.920 -3.788 23.133 1.00 94.19 83 THR A N 1
ATOM 658 C CA . THR A 1 83 ? -7.218 -3.779 23.822 1.00 94.19 83 THR A CA 1
ATOM 659 C C . THR A 1 83 ? -7.188 -2.715 24.920 1.00 94.19 83 THR A C 1
ATOM 661 O O . THR A 1 83 ? -6.379 -2.806 25.840 1.00 94.19 83 THR A O 1
ATOM 664 N N . LEU A 1 84 ? -8.069 -1.716 24.837 1.00 93.44 84 LEU A N 1
ATOM 665 C CA . LEU A 1 84 ? -8.199 -0.670 25.854 1.00 93.44 84 LEU A CA 1
ATOM 666 C C . LEU A 1 84 ? -9.066 -1.134 27.025 1.00 93.44 84 LEU A C 1
ATOM 668 O O . LEU A 1 84 ? -8.791 -0.768 28.168 1.00 93.44 84 LEU A O 1
ATOM 672 N N . THR A 1 85 ? -10.122 -1.899 26.735 1.00 94.56 85 THR A N 1
ATOM 673 C CA . THR A 1 85 ? -10.999 -2.526 27.731 1.00 94.56 85 THR A CA 1
ATOM 674 C C . THR A 1 85 ? -11.888 -3.599 27.108 1.00 94.56 85 THR A C 1
ATOM 676 O O . THR A 1 85 ? -12.104 -3.618 25.895 1.00 94.56 85 THR A O 1
ATOM 679 N N . ARG A 1 86 ? -12.443 -4.458 27.962 1.00 94.50 86 ARG A N 1
ATOM 680 C CA . ARG A 1 86 ? -13.558 -5.356 27.653 1.00 94.50 86 ARG A CA 1
ATOM 681 C C . ARG A 1 86 ? -14.581 -5.252 28.764 1.00 94.50 86 ARG A C 1
ATOM 683 O O . ARG A 1 86 ? -14.190 -5.226 29.931 1.00 94.50 86 ARG A O 1
ATOM 690 N N . GLN A 1 87 ? -15.849 -5.127 28.407 1.00 94.75 87 GLN A N 1
ATOM 691 C CA . GLN A 1 87 ? -16.943 -4.978 29.361 1.00 94.75 87 GLN A CA 1
ATOM 692 C C . GLN A 1 87 ? -18.204 -5.669 28.838 1.00 94.75 87 GLN A C 1
ATOM 694 O O . GLN A 1 87 ? -18.364 -5.856 27.634 1.00 94.75 87 GLN A O 1
ATOM 699 N N . SER A 1 88 ? -19.129 -6.000 29.737 1.00 92.31 88 SER A N 1
ATOM 700 C CA . SER A 1 88 ? -20.478 -6.404 29.340 1.00 92.31 88 SER A CA 1
ATOM 701 C C . SER A 1 88 ? -21.232 -5.235 28.676 1.00 92.31 88 SER A C 1
ATOM 703 O O . SER A 1 88 ? -20.918 -4.071 28.953 1.00 92.31 88 SER A O 1
ATOM 705 N N . PRO A 1 89 ? -22.263 -5.507 27.853 1.00 89.31 89 PRO A N 1
ATOM 706 C CA . PRO A 1 89 ? -23.080 -4.463 27.226 1.00 89.31 89 PRO A CA 1
ATOM 707 C C . PRO A 1 89 ? -23.729 -3.488 28.219 1.00 89.31 89 PRO A C 1
ATOM 709 O O . PRO A 1 89 ? -23.876 -2.307 27.922 1.00 89.31 89 PRO A O 1
ATOM 712 N N . GLU A 1 90 ? -24.046 -3.950 29.434 1.00 90.56 90 GLU A N 1
ATOM 713 C CA . GLU A 1 90 ? -24.591 -3.121 30.522 1.00 90.56 90 GLU A CA 1
ATOM 714 C C . GLU A 1 90 ? -23.642 -1.996 30.972 1.00 90.56 90 GLU A C 1
ATOM 716 O O . GLU A 1 90 ? -24.076 -1.055 31.628 1.00 90.56 90 GLU A O 1
ATOM 721 N N . ARG A 1 91 ? -22.351 -2.090 30.626 1.00 91.00 91 ARG A N 1
ATOM 722 C CA . ARG A 1 91 ? -21.299 -1.123 30.972 1.00 91.00 91 ARG A CA 1
ATOM 723 C C . ARG A 1 91 ? -20.771 -0.365 29.748 1.00 91.00 91 ARG A C 1
ATOM 725 O O . ARG A 1 91 ? -19.598 0.022 29.701 1.00 91.00 91 ARG A O 1
ATOM 732 N N . ALA A 1 92 ? -21.613 -0.182 28.730 1.00 89.81 92 ALA A N 1
ATOM 733 C CA . ALA A 1 92 ? -21.271 0.575 27.525 1.00 89.81 92 ALA A CA 1
ATOM 734 C C . ALA A 1 92 ? -20.881 2.038 27.829 1.00 89.81 92 ALA A C 1
ATOM 736 O O . ALA A 1 92 ? -20.021 2.609 27.161 1.00 89.81 92 ALA A O 1
ATOM 737 N N . ASP A 1 93 ? -21.440 2.615 28.889 1.00 90.88 93 ASP A N 1
ATOM 738 C CA . ASP A 1 93 ? -21.111 3.940 29.420 1.00 90.88 93 ASP A CA 1
ATOM 739 C C . ASP A 1 93 ? -19.646 4.069 29.881 1.00 90.88 93 ASP A C 1
ATOM 741 O O . ASP A 1 93 ? -18.964 5.077 29.654 1.00 90.88 93 ASP A O 1
ATOM 745 N N . TRP A 1 94 ? -19.114 3.003 30.480 1.00 90.06 94 TRP A N 1
ATOM 746 C CA . TRP A 1 94 ? -17.712 2.916 30.871 1.00 90.06 94 TRP A CA 1
ATOM 747 C C . TRP A 1 94 ? -16.801 2.886 29.641 1.00 90.06 94 TRP A C 1
ATOM 749 O O . TRP A 1 94 ? -15.721 3.482 29.655 1.00 90.06 94 TRP A O 1
ATOM 759 N N . ILE A 1 95 ? -17.231 2.221 28.563 1.00 93.31 95 ILE A N 1
ATOM 760 C CA . ILE A 1 95 ? -16.509 2.218 27.285 1.00 93.31 95 ILE A CA 1
ATOM 761 C C . ILE A 1 95 ? -16.488 3.625 26.686 1.00 93.31 95 ILE A C 1
ATOM 763 O O . ILE A 1 95 ? -15.412 4.086 26.310 1.00 93.31 95 ILE A O 1
ATOM 767 N N . ALA A 1 96 ? -17.620 4.332 26.668 1.00 93.88 96 ALA A N 1
ATOM 768 C CA . ALA A 1 96 ? -17.692 5.713 26.190 1.00 93.88 96 ALA A CA 1
ATOM 769 C C . ALA A 1 96 ? -16.737 6.639 26.967 1.00 93.88 96 ALA A C 1
ATOM 771 O O . ALA A 1 96 ? -15.913 7.344 26.379 1.00 93.88 96 ALA A O 1
ATOM 772 N N . THR A 1 97 ? -16.736 6.523 28.299 1.00 92.25 97 THR A N 1
ATOM 773 C CA . THR A 1 97 ? -15.789 7.233 29.174 1.00 92.25 97 THR A CA 1
ATOM 774 C C . THR A 1 97 ? -14.333 6.882 28.846 1.00 92.25 97 THR A C 1
ATOM 776 O O . THR A 1 97 ? -13.449 7.742 28.867 1.00 92.25 97 THR A O 1
ATOM 779 N N . ARG A 1 98 ? -14.047 5.608 28.545 1.00 94.00 98 ARG A N 1
ATOM 780 C CA . ARG A 1 98 ? -12.699 5.154 28.183 1.00 94.00 98 ARG A CA 1
ATOM 781 C C . ARG A 1 98 ? -12.242 5.735 26.847 1.00 94.00 98 ARG A C 1
ATOM 783 O O . ARG A 1 98 ? -11.077 6.117 26.771 1.00 94.00 98 ARG A O 1
ATOM 790 N N . ILE A 1 99 ? -13.132 5.823 25.854 1.00 95.06 99 ILE A N 1
ATOM 791 C CA . ILE A 1 99 ? -12.861 6.453 24.553 1.00 95.06 99 ILE A CA 1
ATOM 792 C C . ILE A 1 99 ? -12.487 7.917 24.766 1.00 95.06 99 ILE A C 1
ATOM 794 O O . ILE A 1 99 ? -11.387 8.298 24.381 1.00 95.06 99 ILE A O 1
ATOM 798 N N . ARG A 1 100 ? -13.316 8.703 25.472 1.00 94.00 100 ARG A N 1
ATOM 799 C CA . ARG A 1 100 ? -13.009 10.118 25.747 1.00 94.00 100 ARG A CA 1
ATOM 800 C C . ARG A 1 100 ? -11.663 10.309 26.425 1.00 94.00 100 ARG A C 1
ATOM 802 O O . ARG A 1 100 ? -10.854 11.106 25.976 1.00 94.00 100 ARG A O 1
ATOM 809 N N . ARG A 1 101 ? -11.375 9.525 27.468 1.00 93.75 101 ARG A N 1
ATOM 810 C CA . ARG A 1 101 ? -10.073 9.592 28.153 1.00 93.75 101 ARG A CA 1
ATOM 811 C C . ARG A 1 101 ? -8.904 9.302 27.215 1.00 93.75 101 ARG A C 1
ATOM 813 O O . ARG A 1 101 ? -7.826 9.854 27.410 1.00 93.75 101 ARG A O 1
ATOM 820 N N . GLU A 1 102 ? -9.086 8.406 26.250 1.00 94.44 102 GLU A N 1
ATOM 821 C CA . GLU A 1 102 ? -8.055 8.087 25.265 1.00 94.44 102 GLU A CA 1
ATOM 822 C C . GLU A 1 102 ? -7.884 9.229 24.251 1.00 94.44 102 GLU A C 1
ATOM 824 O O . GLU A 1 102 ? -6.750 9.637 24.006 1.00 94.44 102 GLU A O 1
ATOM 829 N N . THR A 1 103 ? -8.979 9.801 23.736 1.00 93.44 103 THR A N 1
ATOM 830 C CA . THR A 1 103 ? -8.953 10.937 22.796 1.00 93.44 103 THR A CA 1
ATOM 831 C C . THR A 1 103 ? -8.505 12.245 23.455 1.00 93.44 103 THR A C 1
ATOM 833 O O . THR A 1 103 ? -7.887 13.078 22.805 1.00 93.44 103 THR A O 1
ATOM 836 N N . ASP A 1 104 ? -8.771 12.441 24.750 1.00 93.06 104 ASP A N 1
ATOM 837 C CA . ASP A 1 104 ? -8.250 13.557 25.557 1.00 93.06 104 ASP A CA 1
ATOM 838 C C . ASP A 1 104 ? -6.736 13.424 25.766 1.00 93.06 104 ASP A C 1
ATOM 840 O O . ASP A 1 104 ? -5.996 14.406 25.726 1.00 93.06 104 ASP A O 1
ATOM 844 N N . ARG A 1 105 ? -6.260 12.196 26.010 1.00 92.38 105 ARG A N 1
ATOM 845 C CA . ARG A 1 105 ? -4.839 11.921 26.254 1.00 92.38 105 ARG A CA 1
ATOM 846 C C . ARG A 1 105 ? -4.006 11.974 24.974 1.00 92.38 105 ARG A C 1
ATOM 848 O O . ARG A 1 105 ? -2.841 12.365 25.033 1.00 92.38 105 ARG A O 1
ATOM 855 N N . TYR A 1 106 ? -4.581 11.540 23.857 1.00 91.00 106 TYR A N 1
ATOM 856 C CA . TYR A 1 106 ? -3.936 11.463 22.550 1.00 91.00 106 TYR A CA 1
ATOM 857 C C . TYR A 1 106 ? -4.843 12.108 21.493 1.00 91.00 106 TYR A C 1
ATOM 859 O O . TYR A 1 106 ? -5.505 11.379 20.749 1.00 91.00 106 TYR A O 1
ATOM 867 N N . PRO A 1 107 ? -4.907 13.451 21.441 1.00 91.06 107 PRO A N 1
ATOM 868 C CA . PRO A 1 107 ? -5.743 14.156 20.475 1.00 91.06 107 PRO A CA 1
ATOM 869 C C . PRO A 1 107 ? -5.325 13.861 19.028 1.00 91.06 107 PRO A C 1
ATOM 871 O O . PRO A 1 107 ? -4.217 13.382 18.761 1.00 91.06 107 PRO A O 1
ATOM 874 N N . GLY A 1 108 ? -6.251 14.107 18.104 1.00 87.31 108 GLY A N 1
ATOM 875 C CA . GLY A 1 108 ? -5.986 14.117 16.671 1.00 87.31 108 GLY A CA 1
ATOM 876 C C . GLY A 1 108 ? -5.185 15.338 16.240 1.00 87.31 108 GLY A C 1
ATOM 877 O O . GLY A 1 108 ? -5.250 16.387 16.878 1.00 87.31 108 GLY A O 1
ATOM 878 N N . ASP A 1 109 ? -4.437 15.177 15.152 1.00 83.00 109 ASP A N 1
ATOM 879 C CA . ASP A 1 109 ? -3.738 16.271 14.483 1.00 83.00 109 ASP A CA 1
ATOM 880 C C . ASP A 1 109 ? -4.561 16.766 13.286 1.00 83.00 109 ASP A C 1
ATOM 882 O O . ASP A 1 109 ? -5.242 15.979 12.618 1.00 83.00 109 ASP A O 1
ATOM 886 N N . ASP A 1 110 ? -4.423 18.053 12.965 1.00 68.81 110 ASP A N 1
ATOM 887 C CA . ASP A 1 110 ? -5.018 18.653 11.772 1.00 68.81 110 ASP A CA 1
ATOM 888 C C . ASP A 1 110 ? -4.443 17.982 10.508 1.00 68.81 110 ASP A C 1
ATOM 890 O O . ASP A 1 110 ? -3.237 18.025 10.242 1.00 68.81 110 ASP A O 1
ATOM 894 N N . GLY A 1 111 ? -5.302 17.334 9.716 1.00 78.00 111 GLY A N 1
ATOM 895 C CA . GLY A 1 111 ? -4.917 16.689 8.454 1.00 78.00 111 GLY A CA 1
ATOM 896 C C . GLY A 1 111 ? -5.382 15.245 8.279 1.00 78.00 111 GLY A C 1
ATOM 897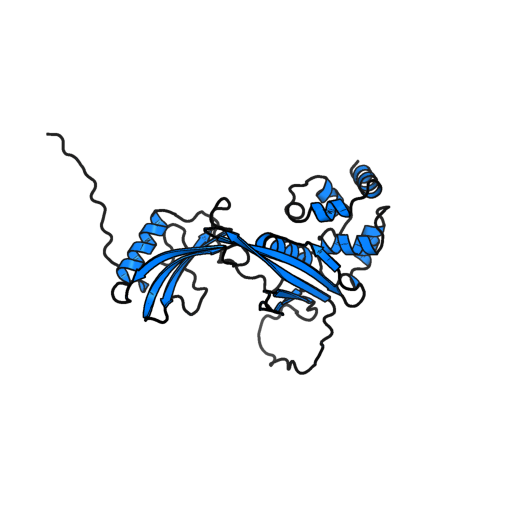 O O . GLY A 1 111 ? -4.966 14.602 7.317 1.00 78.00 111 GLY A O 1
ATOM 898 N N . TYR A 1 112 ? -6.210 14.720 9.181 1.00 87.50 112 TYR A N 1
ATOM 899 C CA . TYR A 1 112 ? -7.037 13.560 8.861 1.00 87.50 112 TYR A CA 1
ATOM 900 C C . TYR A 1 112 ? -8.133 13.961 7.862 1.00 87.50 112 TYR A C 1
ATOM 902 O O . TYR A 1 112 ? -8.748 15.015 8.014 1.00 87.50 112 TYR A O 1
ATOM 910 N N . THR A 1 113 ? -8.354 13.139 6.838 1.00 85.81 113 THR A N 1
ATOM 911 C CA . THR A 1 113 ? -9.375 13.380 5.805 1.00 85.81 113 THR A CA 1
ATOM 912 C C . THR A 1 113 ? -10.370 12.238 5.715 1.00 85.81 113 THR A C 1
ATOM 914 O O . THR A 1 113 ? -11.565 12.493 5.680 1.00 85.81 113 THR A O 1
ATOM 917 N N . GLU A 1 114 ? -9.872 11.004 5.672 1.00 90.56 114 GLU A N 1
ATOM 918 C CA . GLU A 1 114 ? -10.672 9.788 5.563 1.00 90.56 114 GLU A CA 1
ATOM 919 C C . GLU A 1 114 ? -9.878 8.576 6.095 1.00 90.56 114 GLU A C 1
ATOM 921 O O . GLU A 1 114 ? -8.648 8.653 6.250 1.00 90.56 114 GLU A O 1
ATOM 926 N N . PRO A 1 115 ? -10.541 7.447 6.407 1.00 90.75 115 PRO A N 1
ATOM 927 C CA . PRO A 1 115 ? -9.890 6.213 6.808 1.00 90.75 115 PRO A CA 1
ATOM 928 C C . PRO A 1 115 ? -9.011 5.662 5.678 1.00 90.75 115 PRO A C 1
ATOM 930 O O . PRO A 1 115 ? -9.364 5.787 4.505 1.00 90.75 115 PRO A O 1
ATOM 933 N N . PRO A 1 116 ? -7.902 4.972 6.000 1.00 89.56 116 PRO A N 1
ATOM 934 C CA . PRO A 1 116 ? -7.110 4.308 4.978 1.00 89.56 116 PRO A CA 1
ATOM 935 C C . PRO A 1 116 ? -7.945 3.221 4.305 1.00 89.56 116 PRO A C 1
ATOM 937 O O . PRO A 1 116 ? -8.648 2.450 4.969 1.00 89.56 116 PRO A O 1
ATOM 940 N N . THR A 1 117 ? -7.827 3.119 2.987 1.00 88.38 117 THR A N 1
ATOM 941 C CA . THR A 1 117 ? -8.471 2.076 2.192 1.00 88.38 117 THR A CA 1
ATOM 942 C C . THR A 1 117 ? -7.417 1.205 1.526 1.00 88.38 117 THR A C 1
ATOM 944 O O . THR A 1 117 ? -6.286 1.617 1.278 1.00 88.38 117 THR A O 1
ATOM 947 N N . PHE A 1 118 ? -7.775 -0.053 1.283 1.00 86.88 118 PHE A N 1
ATOM 948 C CA . PHE A 1 118 ? -6.943 -0.904 0.448 1.00 86.88 118 PHE A CA 1
ATOM 949 C C . PHE A 1 118 ? -7.080 -0.421 -1.007 1.00 86.88 118 PHE A C 1
ATOM 951 O O . PHE A 1 118 ? -8.215 -0.203 -1.441 1.00 86.88 118 PHE A O 1
ATOM 958 N N . PRO A 1 119 ? -5.984 -0.301 -1.778 1.00 87.25 119 PRO A N 1
ATOM 959 C CA . PRO A 1 119 ? -6.041 0.164 -3.157 1.00 87.25 119 PRO A CA 1
ATOM 960 C C . PRO A 1 119 ? -6.606 -0.938 -4.063 1.00 87.25 119 PRO A C 1
ATOM 962 O O . PRO A 1 119 ? -5.880 -1.693 -4.712 1.00 87.25 119 PRO A O 1
ATOM 965 N N . GLU A 1 120 ? -7.937 -1.050 -4.099 1.00 88.19 120 GLU A N 1
ATOM 966 C CA . GLU A 1 120 ? -8.647 -2.013 -4.954 1.00 88.19 120 GLU A CA 1
ATOM 967 C C . GLU A 1 120 ? -8.382 -1.745 -6.436 1.00 88.19 120 GLU A C 1
ATOM 969 O O . GLU A 1 120 ? -8.456 -2.654 -7.260 1.00 88.19 120 GLU A O 1
ATOM 974 N N . ARG A 1 121 ? -8.045 -0.494 -6.754 1.00 87.69 121 ARG A N 1
ATOM 975 C CA . ARG A 1 121 ? -7.776 -0.021 -8.097 1.00 87.69 121 ARG A CA 1
ATOM 976 C C . ARG A 1 121 ? -6.615 0.960 -8.098 1.00 87.69 121 ARG A C 1
ATOM 978 O O . ARG A 1 121 ? -6.599 1.901 -7.310 1.00 87.69 121 ARG A O 1
ATOM 985 N N . ILE A 1 122 ? -5.683 0.770 -9.025 1.00 89.44 122 ILE A N 1
ATOM 986 C CA . ILE A 1 122 ? -4.568 1.690 -9.260 1.00 89.44 122 ILE A CA 1
ATOM 987 C C . ILE A 1 122 ? -4.517 1.949 -10.765 1.00 89.44 122 ILE A C 1
ATOM 989 O O . ILE A 1 122 ? -4.055 1.113 -11.530 1.00 89.44 122 ILE A O 1
ATOM 993 N N . GLY A 1 123 ? -5.055 3.081 -11.222 1.00 87.88 123 GLY A N 1
ATOM 994 C CA . GLY A 1 123 ? -5.158 3.385 -12.654 1.00 87.88 123 GLY A CA 1
ATOM 995 C C . GLY A 1 123 ? -5.987 2.350 -13.432 1.00 87.88 123 GLY A C 1
ATOM 996 O O . GLY A 1 123 ? -7.189 2.198 -13.199 1.00 87.88 123 GLY A O 1
ATOM 997 N N . VAL A 1 124 ? -5.335 1.657 -14.369 1.00 88.12 124 VAL A N 1
ATOM 998 C CA . VAL A 1 124 ? -5.907 0.601 -15.236 1.00 88.12 124 VAL A CA 1
ATOM 999 C C . VAL A 1 124 ? -5.752 -0.810 -14.649 1.00 88.12 124 VAL A C 1
ATOM 1001 O O . VAL A 1 124 ? -5.869 -1.803 -15.362 1.00 88.12 124 VAL A O 1
ATOM 1004 N N . TRP A 1 125 ? -5.423 -0.908 -13.360 1.00 90.62 125 TRP A N 1
ATOM 1005 C CA . TRP A 1 125 ? -5.169 -2.172 -12.677 1.00 90.62 125 TRP A CA 1
ATOM 1006 C C . TRP A 1 125 ? -6.199 -2.407 -11.580 1.00 90.62 125 TRP A C 1
ATOM 1008 O O . TRP A 1 125 ? -6.405 -1.539 -10.727 1.00 90.62 125 TRP A O 1
ATOM 1018 N N . SER A 1 126 ? -6.792 -3.598 -11.577 1.00 90.06 126 SER A N 1
ATOM 1019 C CA . SER A 1 126 ? -7.866 -3.994 -10.661 1.00 90.06 126 SER A CA 1
ATOM 1020 C C . SER A 1 126 ? -7.401 -5.146 -9.767 1.00 90.06 126 SER A C 1
ATOM 1022 O O . SER A 1 126 ? -6.812 -6.117 -10.243 1.00 90.06 126 SER A O 1
ATOM 1024 N N . ALA A 1 127 ? -7.637 -5.048 -8.458 1.00 88.44 127 ALA A N 1
ATOM 1025 C CA . ALA A 1 127 ? -7.293 -6.089 -7.494 1.00 88.44 127 ALA A CA 1
ATOM 1026 C C . ALA A 1 127 ? -8.274 -7.269 -7.589 1.00 88.44 127 ALA A C 1
ATOM 1028 O O . ALA A 1 127 ? -9.476 -7.079 -7.423 1.00 88.44 127 ALA A O 1
ATOM 1029 N N . VAL A 1 128 ? -7.770 -8.491 -7.779 1.00 84.25 128 VAL A N 1
ATOM 1030 C CA . VAL A 1 128 ? -8.602 -9.698 -8.006 1.00 84.25 128 VAL A CA 1
ATOM 1031 C C . VAL A 1 128 ? -8.430 -10.794 -6.961 1.00 84.25 128 VAL A C 1
ATOM 1033 O O . VAL A 1 128 ? -9.259 -11.691 -6.857 1.00 84.25 128 VAL A O 1
ATOM 1036 N N . SER A 1 129 ? -7.372 -10.740 -6.153 1.00 73.12 129 SER A N 1
ATOM 1037 C CA . SER A 1 129 ? -7.203 -11.653 -5.022 1.00 73.12 129 SER A CA 1
ATOM 1038 C C . SER A 1 129 ? -6.464 -10.970 -3.885 1.00 73.12 129 SER A C 1
ATOM 1040 O O . SER A 1 129 ? -5.540 -10.190 -4.120 1.00 73.12 129 SER A O 1
ATOM 1042 N N . ARG A 1 130 ? -6.900 -11.265 -2.656 1.00 69.25 130 ARG A N 1
ATOM 1043 C CA . ARG A 1 130 ? -6.333 -10.759 -1.395 1.00 69.25 130 ARG A CA 1
ATOM 1044 C C . ARG A 1 130 ? -6.142 -11.872 -0.356 1.00 69.25 130 ARG A C 1
ATOM 1046 O O . ARG A 1 130 ? -6.005 -11.572 0.826 1.00 69.25 130 ARG A O 1
ATOM 1053 N N . GLN A 1 131 ? -6.232 -13.146 -0.756 1.00 61.75 131 GLN A N 1
ATOM 1054 C CA . GLN A 1 131 ? -6.256 -14.275 0.181 1.00 61.75 131 GLN A CA 1
ATOM 1055 C C . GLN A 1 131 ? -5.363 -15.445 -0.243 1.00 61.75 131 GLN A C 1
ATOM 1057 O O . GLN A 1 131 ? -5.337 -15.835 -1.408 1.00 61.75 131 GLN A O 1
ATOM 1062 N N . HIS A 1 132 ? -4.684 -15.991 0.773 1.00 52.16 132 HIS A N 1
ATOM 1063 C CA . HIS A 1 132 ? -4.105 -17.332 0.919 1.00 52.16 132 HIS A CA 1
ATOM 1064 C C . HIS A 1 132 ? -4.013 -18.166 -0.369 1.00 52.16 132 HIS A C 1
ATOM 1066 O O . HIS A 1 132 ? -4.885 -18.986 -0.661 1.00 52.16 132 HIS A O 1
ATOM 1072 N N . PHE A 1 133 ? -2.901 -18.023 -1.087 1.00 42.22 133 PHE A N 1
ATOM 1073 C CA . PHE A 1 133 ? -2.512 -18.952 -2.140 1.00 42.22 133 PHE A CA 1
ATOM 1074 C C . PHE A 1 133 ? -1.402 -19.853 -1.592 1.00 42.22 133 PHE A C 1
ATOM 1076 O O . PHE A 1 133 ? -0.371 -19.365 -1.138 1.00 42.22 133 PHE A O 1
ATOM 1083 N N . ASP A 1 134 ? -1.625 -21.169 -1.583 1.00 49.38 134 ASP A N 1
ATOM 1084 C CA . ASP A 1 134 ? -0.621 -22.157 -1.149 1.00 49.38 134 ASP A CA 1
ATOM 1085 C C . ASP A 1 134 ? -0.111 -21.972 0.304 1.00 49.38 134 ASP A C 1
ATOM 1087 O O . ASP A 1 134 ? 1.025 -22.293 0.645 1.00 49.38 134 ASP A O 1
ATOM 1091 N N . GLY A 1 135 ? -0.965 -21.445 1.191 1.00 54.22 135 GLY A N 1
ATOM 1092 C CA . GLY A 1 135 ? -0.633 -21.202 2.602 1.00 54.22 135 GLY A CA 1
ATOM 1093 C C . GLY A 1 135 ? 0.087 -19.878 2.888 1.00 54.22 135 GLY A C 1
ATOM 1094 O O . GLY A 1 135 ? 0.427 -19.636 4.045 1.00 54.22 135 GLY A O 1
ATOM 1095 N N . ALA A 1 136 ? 0.277 -19.020 1.879 1.00 61.38 136 ALA A N 1
ATOM 1096 C CA . ALA A 1 136 ? 0.827 -17.672 2.018 1.00 61.38 136 ALA A CA 1
ATOM 1097 C C . ALA A 1 136 ? -0.187 -16.604 1.584 1.00 61.38 136 ALA A C 1
ATOM 1099 O O . ALA A 1 136 ? -0.917 -16.784 0.607 1.00 61.38 136 ALA A O 1
ATOM 1100 N N . ASP A 1 137 ? -0.226 -15.474 2.292 1.00 73.50 137 ASP A N 1
ATOM 1101 C CA . ASP A 1 137 ? -1.033 -14.329 1.875 1.00 73.50 137 ASP A CA 1
ATOM 1102 C C . ASP A 1 137 ? -0.506 -13.774 0.543 1.00 73.50 137 ASP A C 1
ATOM 1104 O O . ASP A 1 137 ? 0.671 -13.433 0.410 1.00 73.50 137 ASP A O 1
ATOM 1108 N N . ALA A 1 138 ? -1.389 -13.690 -0.452 1.00 83.06 138 ALA A N 1
ATOM 1109 C CA . ALA A 1 138 ? -1.076 -13.146 -1.763 1.00 83.06 138 ALA A CA 1
ATOM 1110 C C . ALA A 1 138 ? -2.069 -12.044 -2.123 1.00 83.06 138 ALA A C 1
ATOM 1112 O O . ALA A 1 138 ? -3.271 -12.155 -1.873 1.00 83.06 138 ALA A O 1
ATOM 1113 N N . THR A 1 139 ? -1.550 -10.974 -2.715 1.00 88.94 139 THR A N 1
ATOM 1114 C CA . THR A 1 139 ? -2.349 -9.882 -3.266 1.00 88.94 139 THR A CA 1
ATOM 1115 C C . THR A 1 139 ? -2.024 -9.723 -4.741 1.00 88.94 139 THR A C 1
ATOM 1117 O O . THR A 1 139 ? -0.850 -9.674 -5.104 1.00 88.94 139 THR A O 1
ATOM 1120 N N . ARG A 1 140 ? -3.046 -9.654 -5.597 1.00 90.50 140 ARG A N 1
ATOM 1121 C CA . ARG A 1 140 ? -2.876 -9.582 -7.054 1.00 90.50 140 ARG A CA 1
ATOM 1122 C C . ARG A 1 140 ? -3.695 -8.454 -7.661 1.00 90.50 140 ARG A C 1
ATOM 1124 O O . ARG A 1 140 ? -4.896 -8.376 -7.406 1.00 90.50 140 ARG A O 1
ATOM 1131 N N . TRP A 1 141 ? -3.058 -7.687 -8.542 1.00 92.56 141 TRP A N 1
ATOM 1132 C CA . TRP A 1 141 ? -3.709 -6.780 -9.484 1.00 92.56 141 TRP A CA 1
ATOM 1133 C C . TRP A 1 141 ? -3.523 -7.287 -10.910 1.00 92.56 141 TRP A C 1
ATOM 1135 O O . TRP A 1 141 ? -2.429 -7.722 -11.271 1.00 92.56 141 TRP A O 1
ATOM 1145 N N . VAL A 1 142 ? -4.575 -7.217 -11.716 1.00 91.44 142 VAL A N 1
ATOM 1146 C CA . VAL A 1 142 ? -4.562 -7.579 -13.141 1.00 91.44 142 VAL A CA 1
ATOM 1147 C C . VAL A 1 142 ? -4.869 -6.357 -13.988 1.00 91.44 142 VAL A C 1
ATOM 1149 O O . VAL A 1 142 ? -5.523 -5.419 -13.527 1.00 91.44 142 VAL A O 1
ATOM 1152 N N . PHE A 1 143 ? -4.354 -6.358 -15.212 1.00 89.38 143 PHE A N 1
ATOM 1153 C CA . PHE A 1 143 ? -4.675 -5.327 -16.186 1.00 89.38 143 PHE A CA 1
ATOM 1154 C C . PHE A 1 143 ? -6.149 -5.425 -16.588 1.00 89.38 143 PHE A C 1
ATOM 1156 O O . PHE A 1 143 ? -6.613 -6.491 -16.985 1.00 89.38 143 PHE A O 1
ATOM 1163 N N . ASP A 1 144 ? -6.855 -4.304 -16.493 1.00 83.56 144 ASP A N 1
ATOM 1164 C CA . ASP A 1 144 ? -8.282 -4.175 -16.775 1.00 83.56 144 ASP A CA 1
ATOM 1165 C C . ASP A 1 144 ? -8.487 -2.969 -17.716 1.00 83.56 144 ASP A C 1
ATOM 1167 O O . ASP A 1 144 ? -8.606 -1.827 -17.250 1.00 83.56 144 ASP A O 1
ATOM 1171 N N . PRO A 1 145 ? -8.429 -3.194 -19.047 1.00 69.31 145 PRO A N 1
ATOM 1172 C CA . PRO A 1 145 ? -8.532 -2.128 -20.043 1.00 69.31 145 PRO A CA 1
ATOM 1173 C C . PRO A 1 145 ? -9.953 -1.583 -20.216 1.00 69.31 145 PRO A C 1
ATOM 1175 O O . PRO A 1 145 ? -10.098 -0.448 -20.666 1.00 69.31 145 PRO A O 1
ATOM 1178 N N . ASP A 1 146 ? -10.974 -2.382 -19.892 1.00 64.31 146 ASP A N 1
ATOM 1179 C CA . ASP A 1 146 ? -12.378 -2.123 -20.244 1.00 64.31 146 ASP A CA 1
ATOM 1180 C C . ASP A 1 146 ? -13.132 -1.316 -19.186 1.00 64.31 146 ASP A C 1
ATOM 1182 O O . ASP A 1 146 ? -14.282 -0.925 -19.390 1.00 64.31 146 ASP A O 1
ATOM 1186 N N . TYR A 1 147 ? -12.495 -1.007 -18.060 1.00 58.56 147 TYR A N 1
ATOM 1187 C CA . TYR A 1 147 ? -13.066 -0.066 -17.113 1.00 58.56 147 TYR A CA 1
ATOM 1188 C C . TYR A 1 147 ? -12.956 1.367 -17.650 1.00 58.56 147 TYR A C 1
ATOM 1190 O O . TYR A 1 147 ? -12.038 2.134 -17.336 1.00 58.56 147 TYR A O 1
ATOM 1198 N N . GLU A 1 148 ? -13.940 1.753 -18.452 1.00 48.94 148 GLU A N 1
ATOM 1199 C CA . GLU A 1 148 ? -14.362 3.143 -18.529 1.00 48.94 148 GLU A CA 1
ATOM 1200 C C . GLU A 1 148 ? -14.880 3.585 -17.147 1.00 48.94 148 GLU A C 1
ATOM 1202 O O . GLU A 1 148 ? -15.360 2.782 -16.349 1.00 48.94 148 GLU A O 1
ATOM 1207 N N . LEU A 1 149 ? -14.760 4.877 -16.835 1.00 46.34 149 LEU A N 1
ATOM 1208 C CA . LEU A 1 149 ? -15.347 5.519 -15.654 1.00 46.34 149 LEU A CA 1
ATOM 1209 C C . LEU A 1 149 ? -16.881 5.372 -15.673 1.00 46.34 149 LEU A C 1
ATOM 1211 O O . LEU A 1 149 ? -17.590 6.313 -16.025 1.00 46.34 149 LEU A O 1
ATOM 1215 N N . VAL A 1 150 ? -17.414 4.206 -15.313 1.00 39.22 150 VAL A N 1
ATOM 1216 C CA . VAL A 1 150 ? -18.860 3.987 -15.262 1.00 39.22 150 VAL A CA 1
ATOM 1217 C C . VAL A 1 150 ? -19.373 4.473 -13.913 1.00 39.22 150 VAL A C 1
ATOM 1219 O O . VAL A 1 150 ? -19.416 3.757 -12.915 1.00 39.22 150 VAL A O 1
ATOM 1222 N N . GLY A 1 151 ? -19.763 5.746 -13.898 1.00 35.34 151 GLY A N 1
ATOM 1223 C CA . GLY A 1 151 ? -20.919 6.142 -13.114 1.00 35.34 151 GLY A CA 1
ATOM 1224 C C . GLY A 1 151 ? -22.173 5.468 -13.681 1.00 35.34 151 GLY A C 1
ATOM 1225 O O . GLY A 1 151 ? -22.346 5.419 -14.895 1.00 35.34 151 GLY A O 1
ATOM 1226 N N . ASP A 1 152 ? -23.036 5.031 -12.765 1.00 30.81 152 ASP A N 1
ATOM 1227 C CA . ASP A 1 152 ? -24.377 4.451 -12.953 1.00 30.81 152 ASP A CA 1
ATOM 1228 C C . ASP A 1 152 ? -24.440 2.922 -13.231 1.00 30.81 152 ASP A C 1
ATOM 1230 O O . ASP A 1 152 ? -24.105 2.463 -14.324 1.00 30.81 152 ASP A O 1
ATOM 1234 N N . PRO A 1 153 ? -24.882 2.099 -12.252 1.00 43.78 153 PRO A N 1
ATOM 1235 C CA . PRO A 1 153 ? -24.951 0.649 -12.371 1.00 43.78 153 PRO A CA 1
ATOM 1236 C C . PRO A 1 153 ? -26.267 0.246 -13.037 1.00 43.78 153 PRO A C 1
ATOM 1238 O O . PRO A 1 153 ? -27.249 -0.080 -12.372 1.00 43.78 153 PRO A O 1
ATOM 1241 N N . THR A 1 154 ? -26.301 0.245 -14.364 1.00 36.78 154 THR A N 1
ATOM 1242 C CA . THR A 1 154 ? -27.400 -0.386 -15.104 1.00 36.78 154 THR A CA 1
ATOM 1243 C C . THR A 1 154 ? -26.887 -1.171 -16.296 1.00 36.78 154 THR A C 1
ATOM 1245 O O . THR A 1 154 ? -27.302 -0.930 -17.414 1.00 36.78 154 THR A O 1
ATOM 1248 N N . ASP A 1 155 ? -26.029 -2.159 -16.050 1.00 34.34 155 ASP A N 1
ATOM 1249 C CA . ASP A 1 155 ? -25.991 -3.352 -16.895 1.00 34.34 155 ASP A CA 1
ATOM 1250 C C . ASP A 1 155 ? -25.569 -4.577 -16.070 1.00 34.34 155 ASP A C 1
ATOM 1252 O O . ASP A 1 155 ? -24.821 -4.476 -15.100 1.00 34.34 155 ASP A O 1
ATOM 1256 N N . GLY A 1 156 ? -26.210 -5.707 -16.377 1.00 34.34 156 GLY A N 1
ATOM 1257 C CA . GLY A 1 156 ? -26.315 -6.903 -15.537 1.00 34.34 156 GLY A CA 1
ATOM 1258 C C . GLY A 1 156 ? -25.010 -7.672 -15.284 1.00 34.34 156 GLY A C 1
ATOM 1259 O O . GLY A 1 156 ? -23.951 -7.307 -15.786 1.00 34.34 156 GLY A O 1
ATOM 1260 N N . PRO A 1 157 ? -25.077 -8.754 -14.482 1.00 36.66 157 PRO A N 1
ATOM 1261 C CA . PRO A 1 157 ? -23.896 -9.447 -13.984 1.00 36.66 157 PRO A CA 1
ATOM 1262 C C . PRO A 1 157 ? -23.119 -10.072 -15.143 1.00 36.66 157 PRO A C 1
ATOM 1264 O O . PRO A 1 157 ? -23.664 -10.869 -15.906 1.00 36.66 157 PRO A O 1
ATOM 1267 N N . TRP A 1 158 ? -21.845 -9.703 -15.253 1.00 40.22 158 TRP A N 1
ATOM 1268 C CA . TRP A 1 158 ? -20.885 -10.400 -16.096 1.00 40.22 158 TRP A CA 1
ATOM 1269 C C . TRP A 1 158 ? -20.748 -11.845 -15.595 1.00 40.22 158 TRP A C 1
ATOM 1271 O O . TRP A 1 158 ? -20.530 -12.077 -14.404 1.00 40.22 158 TRP A O 1
ATOM 1281 N N . ASP A 1 159 ? -20.962 -12.794 -16.505 1.00 37.16 159 ASP A N 1
ATOM 1282 C CA . ASP A 1 159 ? -20.866 -14.237 -16.290 1.00 37.16 159 ASP A CA 1
ATOM 1283 C C . ASP A 1 159 ? -19.387 -14.659 -16.421 1.00 37.16 159 ASP A C 1
ATOM 1285 O O . ASP A 1 159 ? -18.830 -14.535 -17.515 1.00 37.16 159 ASP A O 1
ATOM 1289 N N . PRO A 1 160 ? -18.724 -15.094 -15.333 1.00 44.25 160 PRO A N 1
ATOM 1290 C CA . PRO A 1 160 ? -17.299 -15.411 -15.321 1.00 44.25 160 PRO A CA 1
ATOM 1291 C C . PRO A 1 160 ? -16.970 -16.809 -15.873 1.00 44.25 160 PRO A C 1
ATOM 1293 O O . PRO A 1 160 ? -15.815 -17.219 -15.779 1.00 44.25 160 PRO A O 1
ATOM 1296 N N . ASP A 1 161 ? -17.923 -17.540 -16.464 1.00 37.09 161 ASP A N 1
ATOM 1297 C CA . ASP A 1 161 ? -17.699 -18.878 -17.044 1.00 37.09 161 ASP A CA 1
ATOM 1298 C C . ASP A 1 161 ? -16.970 -18.841 -18.411 1.00 37.09 161 ASP A C 1
ATOM 1300 O O . ASP A 1 161 ? -17.313 -19.531 -19.376 1.00 37.09 161 ASP A O 1
ATOM 1304 N N . GLY A 1 162 ? -15.907 -18.042 -18.480 1.00 35.31 162 GLY A N 1
ATOM 1305 C CA . GLY A 1 162 ? -14.824 -18.166 -19.442 1.00 35.31 162 GLY A CA 1
ATOM 1306 C C . GLY A 1 162 ? -13.527 -18.385 -18.677 1.00 35.31 162 GLY A C 1
ATOM 1307 O O . GLY A 1 162 ? -12.870 -17.420 -18.289 1.00 35.31 162 GLY A O 1
ATOM 1308 N N . ASP A 1 163 ? -13.173 -19.651 -18.452 1.00 38.66 163 ASP A N 1
ATOM 1309 C CA . ASP A 1 163 ? -11.828 -20.043 -18.035 1.00 38.66 163 ASP A CA 1
ATOM 1310 C C . ASP A 1 163 ? -10.805 -19.320 -18.934 1.00 38.66 163 ASP A C 1
ATOM 1312 O O . ASP A 1 163 ? -10.777 -19.530 -20.146 1.00 38.66 163 ASP A O 1
ATOM 1316 N N . GLU A 1 164 ? -9.997 -18.452 -18.320 1.00 42.50 164 GLU A N 1
ATOM 1317 C CA . GLU A 1 164 ? -8.933 -17.657 -18.945 1.00 42.50 164 GLU A CA 1
ATOM 1318 C C . GLU A 1 164 ? -9.420 -16.539 -19.891 1.00 42.50 164 GLU A C 1
ATOM 1320 O O . GLU A 1 164 ? -9.116 -16.517 -21.084 1.00 42.50 164 GLU A O 1
ATOM 1325 N N . ALA A 1 165 ? -10.046 -15.491 -19.336 1.00 43.28 165 ALA A N 1
ATOM 1326 C CA . ALA A 1 165 ? -9.670 -14.151 -19.790 1.00 43.28 165 ALA A CA 1
ATOM 1327 C C . ALA A 1 165 ? -8.155 -14.040 -19.565 1.00 43.28 165 ALA A C 1
ATOM 1329 O O . ALA A 1 165 ? -7.703 -13.867 -18.435 1.00 43.28 165 ALA A O 1
ATOM 1330 N N . GLU A 1 166 ? -7.384 -14.315 -20.616 1.00 50.78 166 GLU A N 1
ATOM 1331 C CA . GLU A 1 166 ? -5.926 -14.355 -20.621 1.00 50.78 166 GLU A CA 1
ATOM 1332 C C . GLU A 1 166 ? -5.421 -13.096 -19.896 1.00 50.78 166 GLU A C 1
ATOM 1334 O O . GLU A 1 166 ? -5.592 -11.984 -20.396 1.00 50.78 166 GLU A O 1
ATOM 1339 N N . GLU A 1 167 ? -4.916 -13.244 -18.661 1.00 65.19 167 GLU A N 1
ATOM 1340 C CA . GLU A 1 167 ? -4.474 -12.117 -17.828 1.00 65.19 167 GLU A CA 1
ATOM 1341 C C . GLU A 1 167 ? -3.278 -11.459 -18.540 1.00 65.19 167 GLU A C 1
ATOM 1343 O O . GLU A 1 167 ? -2.127 -11.829 -18.300 1.00 65.19 167 GLU A O 1
ATOM 1348 N N . ALA A 1 168 ? -3.544 -10.511 -19.450 1.00 77.88 168 ALA A N 1
ATOM 1349 C CA . ALA A 1 168 ? -2.548 -9.928 -20.353 1.00 77.88 168 ALA A CA 1
ATOM 1350 C C . ALA A 1 168 ? -1.317 -9.422 -19.589 1.00 77.88 168 ALA A C 1
ATOM 1352 O O . ALA A 1 168 ? -0.176 -9.597 -20.026 1.00 77.88 168 ALA A O 1
ATOM 1353 N N . ALA A 1 169 ? -1.559 -8.865 -18.399 1.00 90.06 169 ALA A N 1
ATOM 1354 C CA . ALA A 1 169 ? -0.544 -8.691 -17.381 1.00 90.06 169 ALA A CA 1
ATOM 1355 C C . ALA A 1 169 ? -1.127 -8.705 -15.964 1.00 90.06 169 ALA A C 1
ATOM 1357 O O . ALA A 1 169 ? -2.295 -8.380 -15.738 1.00 90.06 169 ALA A O 1
ATOM 1358 N N . ARG A 1 170 ? -0.269 -9.016 -14.991 1.00 92.19 170 ARG A N 1
ATOM 1359 C CA . ARG A 1 170 ? -0.566 -8.969 -13.559 1.00 92.19 170 ARG A CA 1
ATOM 1360 C C . ARG A 1 170 ? 0.651 -8.587 -12.732 1.00 92.19 170 ARG A C 1
ATOM 1362 O O . ARG A 1 170 ? 1.782 -8.931 -13.079 1.00 92.19 170 ARG A O 1
ATOM 1369 N N . LEU A 1 171 ? 0.399 -7.965 -11.588 1.00 93.81 171 LEU A N 1
ATOM 1370 C CA . LEU A 1 171 ? 1.367 -7.775 -10.516 1.00 93.81 171 LEU A CA 1
ATOM 1371 C C . LEU A 1 171 ? 0.885 -8.519 -9.275 1.00 93.81 171 LEU A C 1
ATOM 1373 O O . LEU A 1 171 ? -0.277 -8.423 -8.884 1.00 93.81 171 LEU A O 1
ATOM 1377 N N . GLU A 1 172 ? 1.785 -9.267 -8.656 1.00 93.31 172 GLU A N 1
ATOM 1378 C CA . GLU A 1 172 ? 1.505 -10.093 -7.495 1.00 93.31 172 GLU A CA 1
ATOM 1379 C C . GLU A 1 172 ? 2.496 -9.795 -6.369 1.00 93.31 172 GLU A C 1
ATOM 1381 O O . GLU A 1 172 ? 3.712 -9.815 -6.566 1.00 93.31 172 GLU A O 1
ATOM 1386 N N . LEU A 1 173 ? 1.952 -9.552 -5.180 1.00 92.75 173 LEU A N 1
ATOM 1387 C CA . LEU A 1 173 ? 2.669 -9.521 -3.916 1.00 92.75 173 LEU A CA 1
ATOM 1388 C C . LEU A 1 173 ? 2.460 -10.853 -3.211 1.00 92.75 173 LEU A C 1
ATOM 1390 O O . LEU A 1 173 ? 1.325 -11.203 -2.888 1.00 92.75 173 LEU A O 1
ATOM 1394 N N . ARG A 1 174 ? 3.543 -11.585 -2.956 1.00 91.50 174 ARG A N 1
ATOM 1395 C CA . ARG A 1 174 ? 3.506 -12.876 -2.256 1.00 91.50 174 ARG A CA 1
ATOM 1396 C C . ARG A 1 174 ? 4.199 -12.760 -0.920 1.00 91.50 174 ARG A C 1
ATOM 1398 O O . ARG A 1 174 ? 5.368 -12.389 -0.896 1.00 91.50 174 ARG A O 1
ATOM 1405 N N . GLU A 1 175 ? 3.515 -13.106 0.163 1.00 91.00 175 GLU A N 1
ATOM 1406 C CA . GLU A 1 175 ? 4.158 -13.235 1.466 1.00 91.00 175 GLU A CA 1
ATOM 1407 C C . GLU A 1 175 ? 5.177 -14.380 1.432 1.00 91.00 175 GLU A C 1
ATOM 1409 O O . GLU A 1 175 ? 4.865 -15.501 1.032 1.00 91.00 175 GLU A O 1
ATOM 1414 N N . THR A 1 176 ? 6.410 -14.096 1.838 1.00 90.19 176 THR A N 1
ATOM 1415 C CA . THR A 1 176 ? 7.517 -15.058 1.813 1.00 90.19 176 THR A CA 1
ATOM 1416 C C . THR A 1 176 ? 7.952 -15.492 3.201 1.00 90.19 176 THR A C 1
ATOM 1418 O O . THR A 1 176 ? 8.382 -16.633 3.379 1.00 90.19 176 THR A O 1
ATOM 1421 N N . SER A 1 177 ? 7.841 -14.619 4.203 1.00 88.00 177 SER A N 1
ATOM 1422 C CA . SER A 1 177 ? 8.200 -14.960 5.577 1.00 88.00 177 SER A CA 1
ATOM 1423 C C . SER A 1 177 ? 7.500 -14.085 6.615 1.00 88.00 177 SER A C 1
ATOM 1425 O O . SER A 1 177 ? 7.044 -12.969 6.345 1.00 88.00 177 SER A O 1
ATOM 1427 N N . ILE A 1 178 ? 7.446 -14.611 7.840 1.00 86.56 178 ILE A N 1
ATOM 1428 C CA . ILE A 1 178 ? 6.974 -13.901 9.025 1.00 86.56 178 ILE A CA 1
ATOM 1429 C C . ILE A 1 178 ? 8.070 -13.976 10.086 1.00 86.56 178 ILE A C 1
ATOM 1431 O O . ILE A 1 178 ? 8.432 -15.058 10.548 1.00 86.56 178 ILE A O 1
ATOM 1435 N N . GLU A 1 179 ? 8.563 -12.821 10.516 1.00 85.12 179 GLU A N 1
ATOM 1436 C CA . GLU A 1 179 ? 9.446 -12.690 11.670 1.00 85.12 179 GLU A CA 1
ATOM 1437 C C . GLU A 1 179 ? 8.622 -12.287 12.891 1.00 85.12 179 GLU A C 1
ATOM 1439 O O . GLU A 1 179 ? 8.060 -11.192 12.963 1.00 85.12 179 GLU A O 1
ATOM 1444 N N . ALA A 1 180 ? 8.525 -13.187 13.867 1.00 79.88 180 ALA A N 1
ATOM 1445 C CA . ALA A 1 180 ? 7.849 -12.911 15.125 1.00 79.88 180 ALA A CA 1
ATOM 1446 C C . ALA A 1 180 ? 8.818 -12.256 16.121 1.00 79.88 180 ALA A C 1
ATOM 1448 O O . ALA A 1 180 ? 9.823 -12.848 16.514 1.00 79.88 180 ALA A O 1
ATOM 1449 N N . HIS A 1 181 ? 8.481 -11.056 16.579 1.00 74.88 181 HIS A N 1
ATOM 1450 C CA . HIS A 1 181 ? 9.108 -10.404 17.723 1.00 74.88 181 HIS A CA 1
ATOM 1451 C C . HIS A 1 181 ? 8.200 -10.514 18.954 1.00 74.88 181 HIS A C 1
ATOM 1453 O O . HIS A 1 181 ? 7.036 -10.900 18.868 1.00 74.88 181 HIS A O 1
ATOM 1459 N N . TYR A 1 182 ? 8.732 -10.152 20.124 1.00 67.38 182 TYR A N 1
ATOM 1460 C CA . TYR A 1 182 ? 8.018 -10.272 21.401 1.00 67.38 182 TYR A CA 1
ATOM 1461 C C . TYR A 1 182 ? 6.669 -9.526 21.435 1.00 67.38 182 TYR A C 1
ATOM 1463 O O . TYR A 1 182 ? 5.740 -9.977 22.099 1.00 67.38 182 TYR A O 1
ATOM 1471 N N . SER A 1 183 ? 6.552 -8.398 20.727 1.00 64.06 183 SER A N 1
ATOM 1472 C CA . SER A 1 183 ? 5.367 -7.525 20.752 1.00 64.06 183 SER A CA 1
ATOM 1473 C C . SER A 1 183 ? 4.727 -7.265 19.384 1.00 64.06 183 SER A C 1
ATOM 1475 O O . SER A 1 183 ? 3.680 -6.624 19.328 1.00 64.06 183 SER A O 1
ATOM 1477 N N . TYR A 1 184 ? 5.328 -7.735 18.289 1.00 68.94 184 TYR A N 1
ATOM 1478 C CA . TYR A 1 184 ? 4.807 -7.562 16.930 1.00 68.94 184 TYR A CA 1
ATOM 1479 C C . TYR A 1 184 ? 5.374 -8.626 15.986 1.00 68.94 184 TYR A C 1
ATOM 1481 O O . TYR A 1 184 ? 6.409 -9.222 16.265 1.00 68.94 184 TYR A O 1
ATOM 1489 N N . SER A 1 185 ? 4.720 -8.850 14.850 1.00 74.75 185 SER A N 1
ATOM 1490 C CA . SER A 1 185 ? 5.256 -9.667 13.757 1.00 74.75 185 SER A CA 1
ATOM 1491 C C . SER A 1 185 ? 5.537 -8.791 12.548 1.00 74.75 185 SER A C 1
ATOM 1493 O O . SER A 1 185 ? 4.680 -7.991 12.167 1.00 74.75 185 SER A O 1
ATOM 1495 N N . ARG A 1 186 ? 6.692 -8.968 11.914 1.00 82.75 186 ARG A N 1
ATOM 1496 C CA . ARG A 1 186 ? 7.002 -8.361 10.622 1.00 8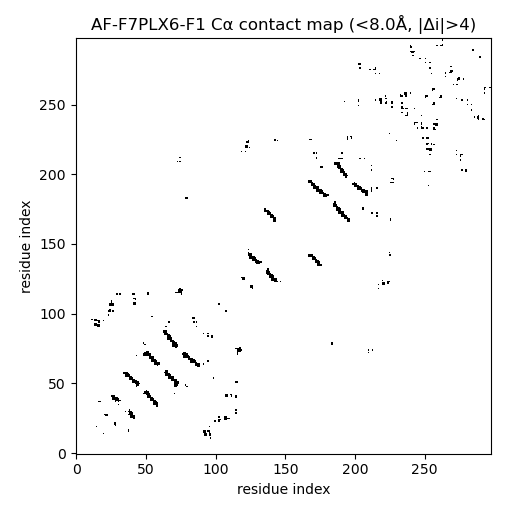2.75 186 ARG A CA 1
ATOM 1497 C C . ARG A 1 186 ? 6.778 -9.393 9.525 1.00 82.75 186 ARG A C 1
ATOM 1499 O O . ARG A 1 186 ? 7.180 -10.541 9.667 1.00 82.75 186 ARG A O 1
ATOM 1506 N N . ARG A 1 187 ? 6.098 -8.991 8.457 1.00 86.06 187 ARG A N 1
ATOM 1507 C CA . ARG A 1 187 ? 5.790 -9.843 7.304 1.00 86.06 187 ARG A CA 1
ATOM 1508 C C . ARG A 1 187 ? 6.554 -9.330 6.096 1.00 86.06 187 ARG A C 1
ATOM 1510 O O . ARG A 1 187 ? 6.594 -8.110 5.893 1.00 86.06 187 ARG A O 1
ATOM 1517 N N . TYR A 1 188 ? 7.140 -10.246 5.339 1.00 90.50 188 TYR A N 1
ATOM 1518 C CA . TYR A 1 188 ? 7.960 -9.945 4.173 1.00 90.50 188 TYR A CA 1
ATOM 1519 C C . TYR A 1 188 ? 7.315 -10.473 2.899 1.00 90.50 188 TYR A C 1
ATOM 1521 O O . TYR A 1 188 ? 6.650 -11.505 2.926 1.00 90.50 188 TYR A O 1
ATOM 1529 N N . TYR A 1 189 ? 7.505 -9.742 1.804 1.00 91.69 189 TYR A N 1
ATOM 1530 C CA . TYR A 1 189 ? 6.845 -9.971 0.530 1.00 91.69 189 TYR A CA 1
ATOM 1531 C C . TYR A 1 189 ? 7.828 -9.883 -0.635 1.00 91.69 189 TYR A C 1
ATOM 1533 O O . TYR A 1 189 ? 8.735 -9.047 -0.647 1.00 91.69 189 TYR A O 1
ATOM 1541 N N . ASP A 1 190 ? 7.577 -10.705 -1.647 1.00 92.31 190 ASP A N 1
ATOM 1542 C CA . ASP A 1 190 ? 8.171 -10.589 -2.973 1.00 92.31 190 ASP A CA 1
ATOM 1543 C C . ASP A 1 190 ? 7.166 -9.949 -3.933 1.00 92.31 190 ASP A C 1
ATOM 1545 O O . ASP A 1 190 ? 5.966 -10.218 -3.865 1.00 92.31 190 ASP A O 1
ATOM 1549 N N . ILE A 1 191 ? 7.673 -9.133 -4.857 1.00 92.44 191 ILE A N 1
ATOM 1550 C CA . ILE A 1 191 ? 6.894 -8.473 -5.904 1.00 92.44 191 ILE A CA 1
ATOM 1551 C C . ILE A 1 191 ? 7.244 -9.109 -7.246 1.00 92.44 191 ILE A C 1
ATOM 1553 O O . ILE A 1 191 ? 8.388 -9.032 -7.711 1.00 92.44 191 ILE A O 1
ATOM 1557 N N . ALA A 1 192 ? 6.252 -9.711 -7.890 1.00 92.81 192 ALA A N 1
ATOM 1558 C CA . ALA A 1 192 ? 6.382 -10.307 -9.208 1.00 92.81 192 ALA A CA 1
ATOM 1559 C C . ALA A 1 192 ? 5.431 -9.635 -10.196 1.00 92.81 192 ALA A C 1
ATOM 1561 O O . ALA A 1 192 ? 4.273 -9.383 -9.888 1.00 92.81 192 ALA A O 1
ATOM 1562 N N . TYR A 1 193 ? 5.917 -9.388 -11.403 1.00 94.06 193 TYR A N 1
ATOM 1563 C CA . TYR A 1 193 ? 5.114 -8.967 -12.538 1.00 94.06 193 TYR A CA 1
ATOM 1564 C C . TYR A 1 193 ? 5.133 -10.069 -13.589 1.00 94.06 193 TYR A C 1
ATOM 1566 O O . TYR A 1 193 ? 6.172 -10.684 -13.835 1.00 94.06 193 TYR A O 1
ATOM 1574 N N . GLN A 1 194 ? 3.995 -10.330 -14.208 1.00 91.81 194 GLN A N 1
ATOM 1575 C CA . GLN A 1 194 ? 3.882 -11.266 -15.311 1.00 91.81 194 GLN A CA 1
ATOM 1576 C C . GLN A 1 194 ? 3.085 -10.617 -16.427 1.00 91.81 194 GLN A C 1
ATOM 1578 O O . GLN A 1 194 ? 2.071 -9.978 -16.186 1.00 91.81 194 GLN A O 1
ATOM 1583 N N . ASP A 1 195 ? 3.570 -10.810 -17.639 1.00 88.56 195 ASP A N 1
ATOM 1584 C CA . ASP A 1 195 ? 3.012 -10.286 -18.875 1.00 88.56 195 ASP A CA 1
ATOM 1585 C C . ASP A 1 195 ? 3.261 -11.344 -19.940 1.00 88.56 195 ASP A C 1
ATOM 1587 O O . ASP A 1 195 ? 4.339 -11.959 -19.961 1.00 88.56 195 ASP A O 1
ATOM 1591 N N . ALA A 1 196 ? 2.235 -11.614 -20.743 1.00 80.19 196 ALA A N 1
ATOM 1592 C CA . ALA A 1 196 ? 2.207 -12.746 -21.660 1.00 80.19 196 ALA A CA 1
ATOM 1593 C C . ALA A 1 196 ? 3.400 -12.744 -22.633 1.00 80.19 196 ALA A C 1
ATOM 1595 O O . ALA A 1 196 ? 3.930 -13.806 -22.959 1.00 80.19 196 ALA A O 1
ATOM 1596 N N . GLU A 1 197 ? 3.879 -11.564 -23.040 1.00 81.62 197 GLU A N 1
ATOM 1597 C CA . GLU A 1 197 ? 4.919 -11.455 -24.069 1.00 81.62 197 GLU A CA 1
ATOM 1598 C C . GLU A 1 197 ? 6.345 -11.383 -23.512 1.00 81.62 197 GLU A C 1
ATOM 1600 O O . GLU A 1 197 ? 7.288 -11.856 -24.150 1.00 81.62 197 GLU A O 1
ATOM 1605 N N . ILE A 1 198 ? 6.539 -10.788 -22.330 1.00 80.12 198 ILE A N 1
ATOM 1606 C CA . ILE A 1 198 ? 7.886 -10.585 -21.758 1.00 80.12 198 ILE A CA 1
ATOM 1607 C C . ILE A 1 198 ? 8.252 -11.588 -20.656 1.00 80.12 198 ILE A C 1
ATOM 1609 O O . ILE A 1 198 ? 9.401 -11.600 -20.197 1.00 80.12 198 ILE A O 1
ATOM 1613 N N . GLY A 1 199 ? 7.301 -12.436 -20.256 1.00 80.75 199 GLY A N 1
ATOM 1614 C CA . GLY A 1 199 ? 7.473 -13.451 -19.225 1.00 80.75 199 GLY A CA 1
ATOM 1615 C C . GLY A 1 199 ? 7.527 -12.884 -17.798 1.00 80.75 199 GLY A C 1
ATOM 1616 O O . GLY A 1 199 ? 7.419 -11.674 -17.585 1.00 80.75 199 GLY A O 1
ATOM 1617 N N . PRO A 1 200 ? 7.683 -13.757 -16.786 1.00 87.38 200 PRO A N 1
ATOM 1618 C CA . PRO A 1 200 ? 7.698 -13.341 -15.391 1.00 87.38 200 PRO A CA 1
ATOM 1619 C C . PRO A 1 200 ? 8.968 -12.553 -15.044 1.00 87.38 200 PRO A C 1
ATOM 1621 O O . PRO A 1 200 ? 10.085 -12.914 -15.424 1.00 87.38 200 PRO A O 1
ATOM 1624 N N . ARG A 1 201 ? 8.794 -11.493 -14.259 1.00 90.06 201 ARG A N 1
ATOM 1625 C CA . ARG A 1 201 ? 9.843 -10.601 -13.765 1.00 90.06 201 ARG A CA 1
ATOM 1626 C C . ARG A 1 201 ? 9.693 -10.429 -12.262 1.00 90.06 201 ARG A C 1
ATOM 1628 O O . ARG A 1 201 ? 8.612 -10.137 -11.765 1.00 90.06 201 ARG A O 1
ATOM 1635 N N . THR A 1 202 ? 10.790 -10.569 -11.528 1.00 90.31 202 THR A N 1
ATOM 1636 C CA . THR A 1 202 ? 10.835 -10.164 -10.120 1.00 90.31 202 THR A CA 1
ATOM 1637 C C . THR A 1 202 ? 11.229 -8.694 -10.044 1.00 90.31 202 THR A C 1
ATOM 1639 O O . THR A 1 202 ? 12.313 -8.318 -10.499 1.00 90.31 202 THR A O 1
ATOM 1642 N N . ILE A 1 203 ? 10.364 -7.883 -9.440 1.00 88.88 203 ILE A N 1
ATOM 1643 C CA . ILE A 1 203 ? 10.620 -6.462 -9.200 1.00 88.88 203 ILE A CA 1
ATOM 1644 C C . ILE A 1 203 ? 11.503 -6.319 -7.959 1.00 88.88 203 ILE A C 1
ATOM 1646 O O . ILE A 1 203 ? 12.605 -5.780 -8.050 1.00 88.88 203 ILE A O 1
ATOM 1650 N N . ALA A 1 204 ? 11.065 -6.877 -6.830 1.00 87.50 204 ALA A N 1
ATOM 1651 C CA . ALA A 1 204 ? 11.783 -6.831 -5.561 1.00 87.50 204 ALA A CA 1
ATOM 1652 C C . ALA A 1 204 ? 11.466 -8.058 -4.693 1.00 87.50 204 ALA A C 1
ATOM 1654 O O . ALA A 1 204 ? 10.495 -8.769 -4.957 1.00 87.50 204 ALA A O 1
ATOM 1655 N N . LYS A 1 205 ? 12.306 -8.321 -3.688 1.00 90.00 205 LYS A N 1
ATOM 1656 C CA . LYS A 1 205 ? 12.198 -9.485 -2.800 1.00 90.00 205 LYS A CA 1
ATOM 1657 C C . LYS A 1 205 ? 12.410 -9.111 -1.346 1.00 90.00 205 LYS A C 1
ATOM 1659 O O . LYS A 1 205 ? 13.108 -8.138 -1.076 1.00 90.00 205 LYS A O 1
ATOM 1664 N N . GLU A 1 206 ? 11.860 -9.930 -0.454 1.00 88.81 206 GLU A N 1
ATOM 1665 C CA . GLU A 1 206 ? 12.070 -9.847 0.997 1.00 88.81 206 GLU A CA 1
ATOM 1666 C C . GLU A 1 206 ? 11.806 -8.438 1.548 1.00 88.81 206 GLU A C 1
ATOM 1668 O O . GLU A 1 206 ? 12.525 -7.915 2.400 1.00 88.81 206 GLU A O 1
ATOM 1673 N N . LEU A 1 207 ? 10.750 -7.798 1.047 1.00 87.25 207 LEU A N 1
ATOM 1674 C CA . LEU A 1 207 ? 10.381 -6.451 1.447 1.00 87.25 207 LEU A CA 1
ATOM 1675 C C . LEU A 1 207 ? 9.377 -6.472 2.594 1.00 87.25 207 LEU A C 1
ATOM 1677 O O . LEU A 1 207 ? 8.417 -7.237 2.542 1.00 87.25 207 LEU A O 1
ATOM 1681 N N . PRO A 1 208 ? 9.504 -5.591 3.598 1.00 88.31 208 PRO A N 1
ATOM 1682 C CA . PRO A 1 208 ? 8.450 -5.393 4.586 1.00 88.31 208 PRO A CA 1
ATOM 1683 C C . PRO A 1 208 ? 7.120 -5.058 3.903 1.00 88.31 208 PRO A C 1
ATOM 1685 O O . PRO A 1 208 ? 7.110 -4.286 2.946 1.00 88.31 208 PRO A O 1
ATOM 1688 N N . ARG A 1 209 ? 6.002 -5.577 4.431 1.00 87.25 209 ARG A N 1
ATOM 1689 C CA . ARG A 1 209 ? 4.654 -5.410 3.850 1.00 87.25 209 ARG A CA 1
ATOM 1690 C C . ARG A 1 209 ? 4.377 -4.005 3.308 1.00 87.25 209 ARG A C 1
ATOM 1692 O O . ARG A 1 209 ? 4.114 -3.864 2.125 1.00 87.25 209 ARG A O 1
ATOM 1699 N N . THR A 1 210 ? 4.464 -2.972 4.143 1.00 86.50 210 THR A N 1
ATOM 1700 C CA . THR A 1 210 ? 4.135 -1.597 3.729 1.00 86.50 210 THR A CA 1
ATOM 1701 C C . THR A 1 210 ? 5.004 -1.135 2.552 1.00 86.50 210 THR A C 1
ATOM 1703 O O . THR A 1 210 ? 4.459 -0.671 1.556 1.00 86.50 210 THR A O 1
ATOM 1706 N N . SER A 1 211 ? 6.318 -1.395 2.603 1.00 86.06 211 SER A N 1
ATOM 1707 C CA . SER A 1 211 ? 7.258 -1.105 1.509 1.00 86.06 211 SER A CA 1
ATOM 1708 C C . SER A 1 211 ? 6.909 -1.832 0.214 1.00 86.06 211 SER A C 1
ATOM 1710 O O . SER A 1 211 ? 6.989 -1.241 -0.860 1.00 86.06 211 SER A O 1
ATOM 1712 N N . ALA A 1 212 ? 6.503 -3.100 0.304 1.00 89.56 212 ALA A N 1
ATOM 1713 C CA . ALA A 1 212 ? 6.101 -3.875 -0.862 1.00 89.56 212 ALA A CA 1
ATOM 1714 C C . ALA A 1 212 ? 4.861 -3.279 -1.547 1.00 89.56 212 ALA A C 1
ATOM 1716 O O . ALA A 1 212 ? 4.812 -3.195 -2.773 1.00 89.56 212 ALA A O 1
ATOM 1717 N N . PHE A 1 213 ? 3.892 -2.816 -0.756 1.00 90.00 213 PHE A N 1
ATOM 1718 C CA . PHE A 1 213 ? 2.681 -2.178 -1.266 1.00 90.00 213 PHE A CA 1
ATOM 1719 C C . PHE A 1 213 ? 2.932 -0.788 -1.862 1.00 90.00 213 PHE A C 1
ATOM 1721 O O . PHE A 1 213 ? 2.367 -0.493 -2.907 1.00 90.00 213 PHE A O 1
ATOM 1728 N N . GLU A 1 214 ? 3.818 0.033 -1.290 1.00 87.75 214 GLU A N 1
ATOM 1729 C CA . GLU A 1 214 ? 4.192 1.318 -1.911 1.00 87.75 214 GLU A CA 1
ATOM 1730 C C . GLU A 1 214 ? 4.893 1.132 -3.251 1.00 87.75 214 GLU A C 1
ATOM 1732 O O . GLU A 1 214 ? 4.633 1.873 -4.195 1.00 87.75 214 GLU A O 1
ATOM 1737 N N . ILE A 1 215 ? 5.773 0.132 -3.360 1.00 87.75 215 ILE A N 1
ATOM 1738 C CA . ILE A 1 215 ? 6.420 -0.164 -4.640 1.00 87.75 215 ILE A CA 1
ATOM 1739 C C . ILE A 1 215 ? 5.380 -0.653 -5.642 1.00 87.75 215 ILE A C 1
ATOM 1741 O O . ILE A 1 215 ? 5.383 -0.174 -6.768 1.00 87.75 215 ILE A O 1
ATOM 1745 N N . ALA A 1 216 ? 4.467 -1.545 -5.242 1.00 90.81 216 ALA A N 1
ATOM 1746 C CA . ALA A 1 216 ? 3.379 -1.988 -6.110 1.00 90.81 216 ALA A CA 1
ATOM 1747 C C . ALA A 1 216 ? 2.503 -0.816 -6.579 1.00 90.81 216 ALA A C 1
ATOM 1749 O O . ALA A 1 216 ? 2.243 -0.697 -7.772 1.00 90.81 216 ALA A O 1
ATOM 1750 N N . GLU A 1 217 ? 2.099 0.079 -5.676 1.00 90.44 217 GLU A N 1
ATOM 1751 C CA . GLU A 1 217 ? 1.311 1.268 -6.009 1.00 90.44 217 GLU A CA 1
ATOM 1752 C C . GLU A 1 217 ? 2.047 2.195 -6.983 1.00 90.44 217 GLU A C 1
ATOM 1754 O O . GLU A 1 217 ? 1.485 2.603 -8.003 1.00 90.44 217 GLU A O 1
ATOM 1759 N N . ASN A 1 218 ? 3.329 2.471 -6.740 1.00 87.44 218 ASN A N 1
ATOM 1760 C CA . ASN A 1 218 ? 4.156 3.268 -7.644 1.00 87.44 218 ASN A CA 1
ATOM 1761 C C . ASN A 1 218 ? 4.334 2.591 -9.019 1.00 87.44 218 ASN A C 1
ATOM 1763 O O . ASN A 1 218 ? 4.197 3.231 -10.063 1.00 87.44 218 ASN A O 1
ATOM 1767 N N . THR A 1 219 ? 4.596 1.283 -9.053 1.00 89.56 219 THR A N 1
ATOM 1768 C CA . THR A 1 219 ? 4.704 0.520 -10.303 1.00 89.56 219 THR A CA 1
ATOM 1769 C C . THR A 1 219 ? 3.394 0.576 -11.090 1.00 89.56 219 THR A C 1
ATOM 1771 O O . THR A 1 219 ? 3.391 0.913 -12.270 1.00 89.56 219 THR A O 1
ATOM 1774 N N . LEU A 1 220 ? 2.259 0.286 -10.457 1.00 91.31 220 LEU A N 1
ATOM 1775 C CA . LEU A 1 220 ? 0.970 0.214 -11.147 1.00 91.31 220 LEU A CA 1
ATOM 1776 C C . LEU A 1 220 ? 0.454 1.595 -11.573 1.00 91.31 220 LEU A C 1
ATOM 1778 O O . LEU A 1 220 ? -0.110 1.726 -12.657 1.00 91.31 220 LEU A O 1
ATOM 1782 N N . SER A 1 221 ? 0.694 2.644 -10.783 1.00 88.44 221 SER A N 1
ATOM 1783 C CA . SER A 1 221 ? 0.291 4.015 -11.134 1.00 88.44 221 SER A CA 1
ATOM 1784 C C . SER A 1 221 ? 1.071 4.585 -12.325 1.00 88.44 221 SER A C 1
ATOM 1786 O O . SER A 1 221 ? 0.544 5.402 -13.082 1.00 88.44 221 SER A O 1
ATOM 1788 N N . THR A 1 222 ? 2.311 4.136 -12.538 1.00 86.56 222 THR A N 1
ATOM 1789 C CA . THR A 1 222 ? 3.168 4.584 -13.651 1.00 86.56 222 THR A CA 1
ATOM 1790 C C . THR A 1 222 ? 2.987 3.758 -14.931 1.00 86.56 222 THR A C 1
ATOM 1792 O O . THR A 1 222 ? 3.231 4.253 -16.047 1.00 86.56 222 THR A O 1
ATOM 1795 N N . LEU A 1 223 ? 2.523 2.513 -14.800 1.00 89.00 223 LEU A N 1
ATOM 1796 C CA . LEU A 1 223 ? 2.194 1.631 -15.914 1.00 89.00 223 LEU A CA 1
ATOM 1797 C C . LEU A 1 223 ? 0.760 1.873 -16.395 1.00 89.00 223 LEU A C 1
ATOM 1799 O O . LEU A 1 223 ? -0.202 1.325 -15.880 1.00 89.00 223 LEU A O 1
ATOM 1803 N N . SER A 1 224 ? 0.614 2.661 -17.456 1.00 86.50 224 SER A N 1
ATOM 1804 C CA . SER A 1 224 ? -0.685 2.929 -18.093 1.00 86.50 224 SER A CA 1
ATOM 1805 C C . SER A 1 224 ? -1.223 1.775 -18.954 1.00 86.50 224 SER A C 1
ATOM 1807 O O . SER A 1 224 ? -2.295 1.901 -19.533 1.00 86.50 224 SER A O 1
ATOM 1809 N N . ALA A 1 225 ? -0.442 0.711 -19.125 1.00 87.62 225 ALA A N 1
ATOM 1810 C CA . ALA A 1 225 ? -0.739 -0.488 -19.905 1.00 87.62 225 ALA A CA 1
ATOM 1811 C C . ALA A 1 225 ? 0.296 -1.576 -19.537 1.00 87.62 225 ALA A C 1
ATOM 1813 O O . ALA A 1 225 ? 1.310 -1.238 -18.907 1.00 87.62 225 ALA A O 1
ATOM 1814 N N . PRO A 1 226 ? 0.108 -2.841 -19.960 1.00 90.69 226 PRO A N 1
ATOM 1815 C CA . PRO A 1 226 ? 1.141 -3.869 -19.883 1.00 90.69 226 PRO A CA 1
ATOM 1816 C C . PRO A 1 226 ? 2.468 -3.397 -20.486 1.00 90.69 226 PRO A C 1
ATOM 1818 O O . PRO A 1 226 ? 2.488 -2.676 -21.484 1.00 90.69 226 PRO A O 1
ATOM 1821 N N . VAL A 1 227 ? 3.593 -3.803 -19.895 1.00 90.12 227 VAL A N 1
ATOM 1822 C CA . VAL A 1 227 ? 4.942 -3.419 -20.347 1.00 90.12 227 VAL A CA 1
ATOM 1823 C C . VAL A 1 227 ? 5.190 -3.810 -21.806 1.00 90.12 227 VAL A C 1
ATOM 1825 O O . VAL A 1 227 ? 5.857 -3.064 -22.530 1.00 90.12 227 VAL A O 1
ATOM 1828 N N . SER A 1 228 ? 4.638 -4.938 -22.256 1.00 86.81 228 SER A N 1
ATOM 1829 C CA . SER A 1 228 ? 4.625 -5.355 -23.663 1.00 86.81 228 SER A CA 1
ATOM 1830 C C . SER A 1 228 ? 4.020 -4.307 -24.601 1.00 86.81 228 SER A C 1
ATOM 1832 O O . SER A 1 228 ? 4.560 -4.077 -25.679 1.00 86.81 228 SER A O 1
ATOM 1834 N N . HIS A 1 229 ? 2.996 -3.576 -24.161 1.00 88.06 229 HIS A N 1
ATOM 1835 C CA . HIS A 1 229 ? 2.310 -2.546 -24.949 1.00 88.06 229 HIS A CA 1
ATOM 1836 C C . HIS A 1 229 ? 2.965 -1.155 -24.849 1.00 88.06 229 HIS A C 1
ATOM 1838 O O . HIS A 1 229 ? 2.553 -0.212 -25.525 1.00 88.06 229 HIS A O 1
ATOM 1844 N N . LEU A 1 230 ? 4.004 -0.986 -24.022 1.00 87.69 230 LEU A N 1
ATOM 1845 C CA . LEU A 1 230 ? 4.684 0.296 -23.796 1.00 87.69 230 LEU A CA 1
ATOM 1846 C C . LEU A 1 230 ? 5.936 0.481 -24.676 1.00 87.69 230 LEU A C 1
ATOM 1848 O O . LEU A 1 230 ? 6.932 1.054 -24.229 1.00 87.69 230 LEU A O 1
ATOM 1852 N N . GLU A 1 231 ? 5.895 0.033 -25.936 1.00 86.56 231 GLU A N 1
ATOM 1853 C CA . GLU A 1 231 ? 6.995 0.141 -26.917 1.00 86.56 231 GLU A CA 1
ATOM 1854 C C . GLU A 1 231 ? 7.613 1.536 -26.975 1.00 86.56 231 GLU A C 1
ATOM 1856 O O . GLU A 1 231 ? 8.801 1.684 -26.713 1.00 86.56 231 GLU A O 1
ATOM 1861 N N . GLY A 1 232 ? 6.804 2.581 -27.165 1.00 87.88 232 GLY A N 1
ATOM 1862 C CA . GLY A 1 232 ? 7.329 3.944 -27.261 1.00 87.88 232 GLY A CA 1
ATOM 1863 C C . GLY A 1 232 ? 8.061 4.431 -26.002 1.00 87.88 232 GLY A C 1
ATOM 1864 O O . GLY A 1 232 ? 8.985 5.237 -26.106 1.00 87.88 232 GLY A O 1
ATOM 1865 N N . LYS A 1 233 ? 7.693 3.949 -24.804 1.00 87.50 233 LYS A N 1
ATOM 1866 C CA . LYS A 1 233 ? 8.442 4.252 -23.569 1.00 87.50 233 LYS A CA 1
ATOM 1867 C C . LYS A 1 233 ? 9.729 3.425 -23.497 1.00 87.50 233 LYS A C 1
ATOM 1869 O O . LYS A 1 233 ? 10.765 3.959 -23.109 1.00 87.50 233 LYS A O 1
ATOM 1874 N N . ARG A 1 234 ? 9.683 2.148 -23.899 1.00 88.56 234 ARG A N 1
ATOM 1875 C CA . ARG A 1 234 ? 10.869 1.278 -23.972 1.00 88.56 234 ARG A CA 1
ATOM 1876 C C . ARG A 1 234 ? 11.904 1.847 -24.936 1.00 88.56 234 ARG A C 1
ATOM 1878 O O . ARG A 1 234 ? 13.062 1.959 -24.546 1.00 88.56 234 ARG A O 1
ATOM 1885 N N . ASP A 1 235 ? 11.482 2.268 -26.122 1.00 88.75 235 ASP A N 1
ATOM 1886 C CA . ASP A 1 235 ? 12.352 2.821 -27.159 1.00 88.75 235 ASP A CA 1
ATOM 1887 C C . ASP A 1 235 ? 13.077 4.071 -26.660 1.00 88.75 235 ASP A C 1
ATOM 1889 O O . ASP A 1 235 ? 14.305 4.133 -26.712 1.00 88.75 235 ASP A O 1
ATOM 1893 N N . ARG A 1 236 ? 12.342 5.006 -26.044 1.00 89.06 236 ARG A N 1
ATOM 1894 C CA . ARG A 1 236 ? 12.925 6.207 -25.422 1.00 89.06 236 ARG A CA 1
ATOM 1895 C C . ARG A 1 236 ? 13.967 5.880 -24.356 1.00 89.06 236 ARG A C 1
ATOM 1897 O O . ARG A 1 236 ? 14.977 6.562 -24.256 1.00 89.06 236 ARG A O 1
ATOM 1904 N N . LEU A 1 237 ? 13.744 4.848 -23.543 1.00 90.06 237 LEU A N 1
ATOM 1905 C CA . LEU A 1 237 ? 14.736 4.422 -22.553 1.00 90.06 237 LEU A CA 1
ATOM 1906 C C . LEU A 1 237 ? 15.972 3.801 -23.214 1.00 90.06 237 LEU A C 1
ATOM 1908 O O . LEU A 1 237 ? 17.080 3.997 -22.722 1.00 90.06 237 LEU A O 1
ATOM 1912 N N . THR A 1 238 ? 15.811 3.086 -24.332 1.00 90.81 238 THR A N 1
ATOM 1913 C CA . THR A 1 238 ? 16.948 2.515 -25.075 1.00 90.81 238 THR A CA 1
ATOM 1914 C C . THR A 1 238 ? 17.806 3.548 -25.808 1.00 90.81 238 THR A C 1
ATOM 1916 O O . THR A 1 238 ? 18.917 3.217 -26.221 1.00 90.81 238 THR A O 1
ATOM 1919 N N . GLU A 1 239 ? 17.349 4.801 -25.924 1.00 89.44 239 GLU A N 1
ATOM 1920 C CA . GLU A 1 239 ? 18.184 5.912 -26.402 1.00 89.44 239 GLU A CA 1
ATOM 1921 C C . GLU A 1 239 ? 19.378 6.165 -25.467 1.00 89.44 239 GLU A C 1
ATOM 1923 O O . GLU A 1 239 ? 20.432 6.599 -25.929 1.00 89.44 239 GLU A O 1
ATOM 1928 N N . ILE A 1 240 ? 19.259 5.827 -24.174 1.00 88.19 240 ILE A N 1
ATOM 1929 C CA . ILE A 1 240 ? 20.370 5.902 -23.221 1.00 88.19 240 ILE A CA 1
ATOM 1930 C C . ILE A 1 240 ? 21.327 4.721 -23.457 1.00 88.19 240 ILE A C 1
ATOM 1932 O O . ILE A 1 240 ? 20.963 3.556 -23.231 1.00 88.19 240 ILE A O 1
ATOM 1936 N N . PRO A 1 241 ? 22.597 4.969 -23.826 1.00 88.88 2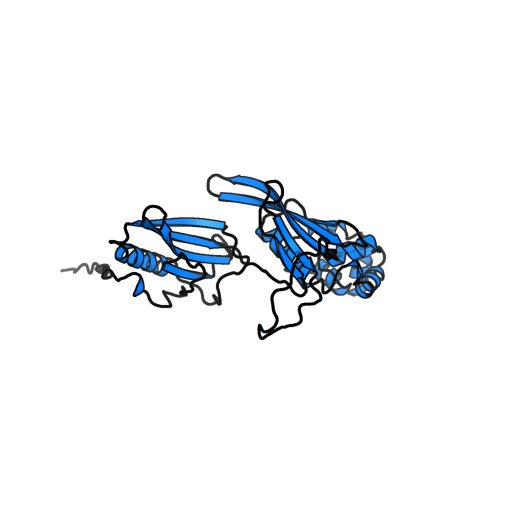41 PRO A N 1
ATOM 1937 C CA . PRO A 1 241 ? 23.558 3.908 -24.057 1.00 88.88 241 PRO A CA 1
ATOM 1938 C C . PRO A 1 241 ? 23.773 3.037 -22.812 1.00 88.88 241 PRO A C 1
ATOM 1940 O O . PRO A 1 241 ? 24.173 3.497 -21.747 1.00 88.88 241 PRO A O 1
ATOM 1943 N N . GLY A 1 242 ? 23.567 1.729 -22.968 1.00 87.56 242 GLY A N 1
ATOM 1944 C CA . GLY A 1 242 ? 23.659 0.758 -21.870 1.00 87.56 242 GLY A CA 1
ATOM 1945 C C . GLY A 1 242 ? 22.306 0.271 -21.348 1.00 87.56 242 GLY A C 1
ATOM 1946 O O .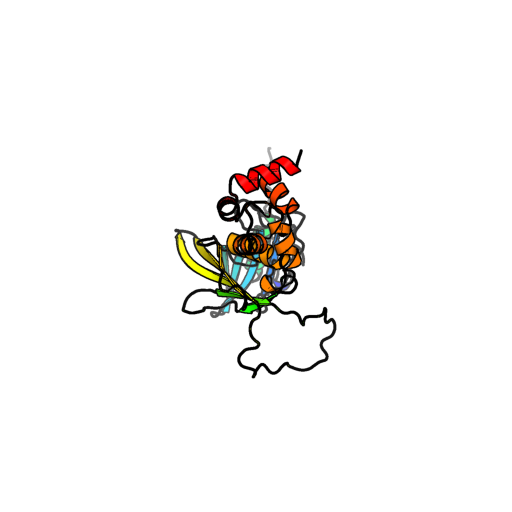 GLY A 1 242 ? 22.282 -0.704 -20.586 1.00 87.56 242 GLY A O 1
ATOM 1947 N N . ILE A 1 243 ? 21.200 0.870 -21.803 1.00 91.75 243 ILE A N 1
ATOM 1948 C CA . ILE A 1 243 ? 19.842 0.351 -21.622 1.00 91.75 243 ILE A CA 1
ATOM 1949 C C . ILE A 1 243 ? 19.435 -0.424 -22.882 1.00 91.75 243 ILE A C 1
ATOM 1951 O O . ILE A 1 243 ? 19.288 0.135 -23.960 1.00 91.75 243 ILE A O 1
ATOM 1955 N N . GLY A 1 244 ? 19.281 -1.742 -22.748 1.00 89.75 244 GLY A N 1
ATOM 1956 C CA . GLY A 1 244 ? 18.721 -2.607 -23.795 1.00 89.75 244 GLY A CA 1
ATOM 1957 C C . GLY A 1 244 ? 17.269 -3.006 -23.498 1.00 89.75 244 GLY A C 1
ATOM 1958 O O . GLY A 1 244 ? 16.768 -2.673 -22.424 1.00 89.75 244 GLY A O 1
ATOM 1959 N N . PRO A 1 245 ? 16.617 -3.798 -24.373 1.00 87.75 245 PRO A N 1
ATOM 1960 C CA . PRO A 1 245 ? 15.194 -4.148 -24.249 1.00 87.75 245 PRO A CA 1
ATOM 1961 C C . PRO A 1 245 ? 14.800 -4.778 -22.906 1.00 87.75 245 PRO A C 1
ATOM 1963 O O . PRO A 1 245 ? 13.764 -4.462 -22.331 1.00 87.75 245 PRO A O 1
ATOM 1966 N N . ALA A 1 246 ? 15.646 -5.658 -22.362 1.00 88.12 246 ALA A N 1
ATOM 1967 C CA . ALA A 1 246 ? 15.376 -6.284 -21.070 1.00 88.12 246 ALA A CA 1
ATOM 1968 C C . ALA A 1 246 ? 15.483 -5.292 -19.901 1.00 88.12 246 ALA A C 1
ATOM 1970 O O . ALA A 1 246 ? 14.704 -5.397 -18.960 1.00 88.12 246 ALA A O 1
ATOM 1971 N N . LYS A 1 247 ? 16.424 -4.340 -19.971 1.00 90.19 247 LYS A N 1
ATOM 1972 C CA . LYS A 1 247 ? 16.616 -3.319 -18.934 1.00 90.19 247 LYS A CA 1
ATOM 1973 C C . LYS A 1 247 ? 15.571 -2.217 -19.016 1.00 90.19 247 LYS A C 1
ATOM 1975 O O . LYS A 1 247 ? 15.171 -1.718 -17.976 1.00 90.19 247 LYS A O 1
ATOM 1980 N N . SER A 1 248 ? 15.133 -1.828 -20.215 1.00 90.94 248 SER A N 1
ATOM 1981 C CA . SER A 1 248 ? 14.068 -0.831 -20.358 1.00 90.94 248 SER A CA 1
ATOM 1982 C C . SER A 1 248 ? 12.765 -1.337 -19.743 1.00 90.94 248 SER A C 1
ATOM 1984 O O . SER A 1 248 ? 12.113 -0.585 -19.031 1.00 90.94 248 SER A O 1
ATOM 1986 N N . ALA A 1 249 ? 12.436 -2.623 -19.914 1.00 90.50 249 ALA A N 1
ATOM 1987 C CA . ALA A 1 249 ? 11.328 -3.256 -19.199 1.00 90.50 249 ALA A CA 1
ATOM 1988 C C . ALA A 1 249 ? 11.509 -3.199 -17.669 1.00 90.50 249 ALA A C 1
ATOM 1990 O O . ALA A 1 249 ? 10.582 -2.806 -16.967 1.00 90.50 249 ALA A O 1
ATOM 1991 N N . ASP A 1 250 ? 12.700 -3.524 -17.153 1.00 89.88 250 ASP A N 1
ATOM 1992 C CA . ASP A 1 250 ? 12.967 -3.463 -15.710 1.00 89.88 250 ASP A CA 1
ATOM 1993 C C . ASP A 1 250 ? 12.855 -2.025 -15.160 1.00 89.88 250 ASP A C 1
ATOM 1995 O O . ASP A 1 250 ? 12.280 -1.831 -14.095 1.00 89.88 250 ASP A O 1
ATOM 1999 N N . PHE A 1 251 ? 13.322 -1.005 -15.891 1.00 89.69 251 PHE A N 1
ATOM 2000 C CA . PHE A 1 251 ? 13.144 0.403 -15.505 1.00 89.69 251 PHE A CA 1
ATOM 2001 C C . PHE A 1 251 ? 11.667 0.817 -15.471 1.00 89.69 251 PHE A C 1
ATOM 2003 O O . PHE A 1 251 ? 11.247 1.481 -14.524 1.00 89.69 251 PHE A O 1
ATOM 2010 N N . LEU A 1 252 ? 10.863 0.383 -16.450 1.00 90.12 252 LEU A N 1
ATOM 2011 C CA . LEU A 1 252 ? 9.419 0.637 -16.446 1.00 90.12 252 LEU A CA 1
ATOM 2012 C C . LEU A 1 252 ? 8.731 0.028 -15.221 1.00 90.12 252 LEU A C 1
ATOM 2014 O O . LEU A 1 252 ? 7.888 0.686 -14.619 1.00 90.12 252 LEU A O 1
ATOM 2018 N N . LEU A 1 253 ? 9.117 -1.186 -14.820 1.00 89.94 253 LEU A N 1
ATOM 2019 C CA . LEU A 1 253 ? 8.576 -1.847 -13.626 1.00 89.94 253 LEU A CA 1
ATOM 2020 C C . LEU A 1 253 ? 8.957 -1.145 -12.315 1.00 89.94 253 LEU A C 1
ATOM 2022 O O . LEU A 1 253 ? 8.272 -1.320 -11.313 1.00 89.94 253 LEU A O 1
ATOM 2026 N N . LEU A 1 254 ? 10.013 -0.334 -12.315 1.00 86.69 254 LEU A N 1
ATOM 2027 C CA . LEU A 1 254 ? 10.408 0.514 -11.185 1.00 86.69 254 LEU A CA 1
ATOM 2028 C C . LEU A 1 254 ? 9.787 1.924 -11.269 1.00 86.69 254 LEU A C 1
ATOM 2030 O O . LEU A 1 254 ? 10.142 2.816 -10.509 1.00 86.69 254 LEU A O 1
ATOM 2034 N N . GLY A 1 255 ? 8.868 2.154 -12.212 1.00 84.50 255 GLY A N 1
ATOM 2035 C CA . GLY A 1 255 ? 8.226 3.452 -12.434 1.00 84.50 255 GLY A CA 1
ATOM 2036 C C . GLY A 1 255 ? 9.110 4.498 -13.119 1.00 84.50 255 GLY A C 1
ATOM 2037 O O . GLY A 1 255 ? 8.693 5.639 -13.331 1.00 84.50 255 GLY A O 1
ATOM 2038 N N . LEU A 1 256 ? 10.310 4.115 -13.557 1.00 87.19 256 LEU A N 1
ATOM 2039 C CA . LEU A 1 256 ? 11.252 4.982 -14.259 1.00 87.19 256 LEU A CA 1
ATOM 2040 C C . LEU A 1 256 ? 10.961 4.956 -15.762 1.00 87.19 256 LEU A C 1
ATOM 2042 O O . LEU A 1 256 ? 11.598 4.262 -16.551 1.00 87.19 256 LEU A O 1
ATOM 2046 N N . THR A 1 257 ? 9.943 5.720 -16.158 1.00 85.94 257 THR A N 1
ATOM 2047 C CA . THR A 1 257 ? 9.373 5.667 -17.517 1.00 85.94 257 THR A CA 1
ATOM 2048 C C . THR A 1 257 ? 10.041 6.570 -18.550 1.00 85.94 257 THR A C 1
ATOM 2050 O O . THR A 1 257 ? 9.708 6.494 -19.735 1.00 85.94 257 THR A O 1
ATOM 2053 N N . THR A 1 258 ? 10.971 7.432 -18.132 1.00 85.69 258 THR A N 1
ATOM 2054 C CA . THR A 1 258 ? 11.665 8.382 -19.013 1.00 85.69 258 THR A CA 1
ATOM 2055 C C . THR A 1 258 ? 13.123 8.586 -18.589 1.00 85.69 258 THR A C 1
ATOM 2057 O O . THR A 1 258 ? 13.438 8.405 -17.411 1.00 85.69 258 THR A O 1
ATOM 2060 N N . PRO A 1 259 ? 14.006 9.043 -19.499 1.00 85.50 259 PRO A N 1
ATOM 2061 C CA . PRO A 1 259 ? 15.364 9.459 -19.144 1.00 85.50 259 PRO A CA 1
ATOM 2062 C C . PRO A 1 259 ? 15.415 10.499 -18.020 1.00 85.50 259 PRO A C 1
ATOM 2064 O O . PRO A 1 259 ? 16.218 10.374 -17.100 1.00 85.50 259 PRO A O 1
ATOM 2067 N N . ALA A 1 260 ? 14.511 11.483 -18.053 1.00 83.88 260 ALA A N 1
ATOM 2068 C CA . ALA A 1 260 ? 14.411 12.514 -17.022 1.00 83.88 260 ALA A CA 1
ATOM 2069 C C . ALA A 1 260 ? 14.030 11.933 -15.651 1.00 83.88 260 ALA A C 1
ATOM 2071 O O . ALA A 1 260 ? 14.559 12.378 -14.640 1.00 83.88 260 ALA A O 1
ATOM 2072 N N . ALA A 1 261 ? 13.166 10.911 -15.610 1.00 82.50 261 ALA A N 1
ATOM 2073 C CA . ALA A 1 261 ? 12.840 10.216 -14.366 1.00 82.50 261 ALA A CA 1
ATOM 2074 C C . ALA A 1 261 ? 14.065 9.489 -13.786 1.00 82.50 261 ALA A C 1
ATOM 2076 O O . ALA A 1 261 ? 14.274 9.534 -12.579 1.00 82.50 261 ALA A O 1
ATOM 2077 N N . ILE A 1 262 ? 14.909 8.880 -14.630 1.00 84.56 262 ILE A N 1
ATOM 2078 C CA . ILE A 1 262 ? 16.165 8.254 -14.178 1.00 84.56 262 ILE A CA 1
ATOM 2079 C C . ILE A 1 262 ? 17.162 9.321 -13.696 1.00 84.56 262 ILE A C 1
ATOM 2081 O O . ILE A 1 262 ? 17.829 9.120 -12.686 1.00 84.56 262 ILE A O 1
ATOM 2085 N N . ALA A 1 263 ? 17.249 10.469 -14.372 1.00 82.38 263 ALA A N 1
ATOM 2086 C CA . ALA A 1 263 ? 18.103 11.582 -13.952 1.00 82.38 263 ALA A CA 1
ATOM 2087 C C . ALA A 1 263 ? 17.688 12.154 -12.591 1.00 82.38 263 ALA A C 1
ATOM 2089 O O . ALA A 1 263 ? 18.510 12.221 -11.684 1.00 82.38 263 ALA A O 1
ATOM 2090 N N . ALA A 1 264 ? 16.402 12.468 -12.418 1.00 80.06 264 ALA A N 1
ATOM 2091 C CA . ALA A 1 264 ? 15.858 12.930 -11.144 1.00 80.06 264 ALA A CA 1
ATOM 2092 C C . ALA A 1 264 ? 16.085 11.897 -10.030 1.00 80.06 264 ALA A C 1
ATOM 2094 O O . ALA A 1 264 ? 16.437 12.246 -8.907 1.00 80.06 264 ALA A O 1
ATOM 2095 N N . CYS A 1 265 ? 15.953 10.613 -10.371 1.00 78.62 265 CYS A N 1
ATOM 2096 C CA . CYS A 1 265 ? 16.248 9.507 -9.476 1.00 78.62 265 CYS A CA 1
ATOM 2097 C C . CYS A 1 265 ? 17.725 9.493 -9.023 1.00 78.62 265 CYS A C 1
ATOM 2099 O O . CYS A 1 265 ? 17.991 9.227 -7.857 1.00 78.62 265 CYS A O 1
ATOM 2101 N N . LEU A 1 266 ? 18.683 9.822 -9.893 1.00 78.19 266 LEU A N 1
ATOM 2102 C CA . LEU A 1 266 ? 20.106 9.917 -9.537 1.00 78.19 266 LEU A CA 1
ATOM 2103 C C . LEU A 1 266 ? 20.462 11.175 -8.731 1.00 78.19 266 LEU A C 1
ATOM 2105 O O . LEU A 1 266 ? 21.437 11.158 -7.982 1.00 78.19 266 LEU A O 1
ATOM 2109 N N . GLU A 1 267 ? 19.731 12.272 -8.929 1.00 77.50 267 GLU A N 1
ATOM 2110 C CA . GLU A 1 267 ? 19.998 13.558 -8.272 1.00 77.50 267 GLU A CA 1
ATOM 2111 C C . GLU A 1 267 ? 19.484 13.601 -6.826 1.00 77.50 267 GLU A C 1
ATOM 2113 O O . GLU A 1 267 ? 20.074 14.287 -5.991 1.00 77.50 267 GLU A O 1
ATOM 2118 N N . ASP A 1 268 ? 18.421 12.852 -6.520 1.00 72.06 268 ASP A N 1
ATOM 2119 C CA . ASP A 1 268 ? 17.806 12.815 -5.195 1.00 72.06 268 ASP A CA 1
ATOM 2120 C C . ASP A 1 268 ? 17.458 11.386 -4.758 1.00 72.06 268 ASP A C 1
ATOM 2122 O O . ASP A 1 268 ? 16.334 10.915 -4.941 1.00 72.06 268 ASP A O 1
ATOM 2126 N N . GLU A 1 269 ? 18.400 10.708 -4.097 1.00 60.50 269 GLU A N 1
ATOM 2127 C CA . GLU A 1 269 ? 18.192 9.384 -3.482 1.00 60.50 269 GLU A CA 1
ATOM 2128 C C . GLU A 1 269 ? 16.999 9.349 -2.499 1.00 60.50 269 GLU A C 1
ATOM 2130 O O . GLU A 1 269 ? 16.466 8.276 -2.217 1.00 60.50 269 GLU A O 1
ATOM 2135 N N . SER A 1 270 ? 16.550 10.507 -1.992 1.00 57.47 270 SER A N 1
ATOM 2136 C CA . SER A 1 270 ? 15.439 10.625 -1.041 1.00 57.47 270 SER A CA 1
ATOM 2137 C C . SER A 1 270 ? 14.059 10.813 -1.680 1.00 57.47 270 SER A C 1
ATOM 2139 O O . SER A 1 270 ? 13.064 10.833 -0.952 1.00 57.47 270 SER A O 1
ATOM 2141 N N . SER A 1 271 ? 13.972 10.884 -3.015 1.00 59.34 271 SER A N 1
ATOM 2142 C CA . SER A 1 271 ? 12.697 10.909 -3.742 1.00 59.34 271 SER A CA 1
ATOM 2143 C C . SER A 1 271 ? 11.773 9.767 -3.286 1.00 59.34 271 SER A C 1
ATOM 2145 O O . SER A 1 271 ? 12.231 8.650 -3.033 1.00 59.34 271 SER A O 1
ATOM 2147 N N . GLU A 1 272 ? 10.462 10.013 -3.198 1.00 51.84 272 GLU A N 1
ATOM 2148 C CA . GLU A 1 272 ? 9.466 9.005 -2.784 1.00 51.84 272 GLU A CA 1
ATOM 2149 C C . GLU A 1 272 ? 9.468 7.763 -3.687 1.00 51.84 272 GLU A C 1
ATOM 2151 O O . GLU A 1 272 ? 9.202 6.656 -3.220 1.00 51.84 272 GLU A O 1
ATOM 2156 N N . VAL A 1 273 ? 9.852 7.936 -4.956 1.00 50.81 273 VAL A N 1
ATOM 2157 C CA . VAL A 1 273 ? 10.089 6.833 -5.892 1.00 50.81 273 VAL A CA 1
ATOM 2158 C C . VAL A 1 273 ? 11.328 6.033 -5.464 1.00 50.81 273 VAL A C 1
ATOM 2160 O O . VAL A 1 273 ? 11.319 4.814 -5.507 1.00 50.81 273 VAL A O 1
ATOM 2163 N N . ASN A 1 274 ? 12.377 6.681 -4.962 1.00 54.50 274 ASN A N 1
ATOM 2164 C CA . ASN A 1 274 ? 13.682 6.070 -4.712 1.00 54.50 274 ASN A CA 1
ATOM 2165 C C . ASN A 1 274 ? 13.810 5.301 -3.400 1.00 54.50 274 ASN A C 1
ATOM 2167 O O . ASN A 1 274 ? 14.417 4.229 -3.382 1.00 54.50 274 ASN A O 1
ATOM 2171 N N . CYS A 1 275 ? 13.259 5.805 -2.295 1.00 52.56 275 CYS A N 1
ATOM 2172 C CA . CYS A 1 275 ? 13.688 5.350 -0.966 1.00 52.56 275 CYS A CA 1
ATOM 2173 C C . CYS A 1 275 ? 13.374 3.875 -0.643 1.00 52.56 275 CYS A C 1
ATOM 2175 O O . CYS A 1 275 ? 13.918 3.334 0.319 1.00 52.56 275 CYS A O 1
ATOM 2177 N N . ARG A 1 276 ? 12.520 3.204 -1.432 1.00 62.91 276 ARG A N 1
ATOM 2178 C CA . ARG A 1 276 ? 12.061 1.828 -1.148 1.00 62.91 276 ARG A CA 1
ATOM 2179 C C . ARG A 1 276 ? 12.562 0.772 -2.128 1.00 62.91 276 ARG A C 1
ATOM 2181 O O . ARG A 1 276 ? 12.527 -0.406 -1.789 1.00 62.91 276 ARG A O 1
ATOM 2188 N N . HIS A 1 277 ? 13.059 1.161 -3.304 1.00 71.56 277 HIS A N 1
ATOM 2189 C CA . HIS A 1 277 ? 13.610 0.222 -4.292 1.00 71.56 277 HIS A CA 1
ATOM 2190 C C . HIS A 1 277 ? 14.931 0.685 -4.930 1.00 71.56 277 HIS A C 1
ATOM 2192 O O . HIS A 1 277 ? 15.344 0.122 -5.948 1.00 71.56 277 HIS A O 1
ATOM 2198 N N . TRP A 1 278 ? 15.619 1.661 -4.322 1.00 76.31 278 TRP A N 1
ATOM 2199 C CA . TRP A 1 278 ? 16.915 2.171 -4.781 1.00 76.31 278 TRP A CA 1
ATOM 2200 C C . TRP A 1 278 ? 17.927 1.064 -5.069 1.00 76.31 278 TRP A C 1
ATOM 2202 O O . TRP A 1 278 ? 18.498 1.060 -6.152 1.00 76.31 278 TRP A O 1
ATOM 2212 N N . ASP A 1 279 ? 18.074 0.071 -4.189 1.00 77.44 279 ASP A N 1
ATOM 2213 C CA . ASP A 1 279 ? 18.998 -1.056 -4.396 1.00 77.44 279 ASP A CA 1
ATOM 2214 C C . ASP A 1 279 ? 18.761 -1.762 -5.743 1.00 77.44 279 ASP A C 1
ATOM 2216 O O . ASP A 1 279 ? 19.691 -2.205 -6.426 1.00 77.44 279 ASP A O 1
ATOM 2220 N N . ARG A 1 280 ? 17.494 -1.844 -6.171 1.00 78.06 280 ARG A N 1
ATOM 2221 C CA . ARG A 1 280 ? 17.125 -2.440 -7.454 1.00 78.06 280 ARG A CA 1
ATOM 2222 C C . ARG A 1 280 ? 17.439 -1.514 -8.621 1.00 78.06 280 ARG A C 1
ATOM 2224 O O . ARG A 1 280 ? 17.925 -2.002 -9.642 1.00 78.06 280 ARG A O 1
ATOM 2231 N N . VAL A 1 281 ? 17.188 -0.213 -8.474 1.00 81.25 281 VAL A N 1
ATOM 2232 C CA . VAL A 1 281 ? 17.581 0.790 -9.474 1.00 81.25 281 VAL A CA 1
ATOM 2233 C C . VAL A 1 281 ? 19.099 0.794 -9.636 1.00 81.25 281 VAL A C 1
ATOM 2235 O O . VAL A 1 281 ? 19.603 0.698 -10.755 1.00 81.25 281 VAL A O 1
ATOM 2238 N N . GLU A 1 282 ? 19.840 0.815 -8.529 1.00 83.12 282 GLU A N 1
ATOM 2239 C CA . GLU A 1 282 ? 21.296 0.814 -8.501 1.00 83.12 282 GLU A CA 1
ATOM 2240 C C . GLU A 1 282 ? 21.869 -0.391 -9.253 1.00 83.12 282 GLU A C 1
ATOM 2242 O O . GLU A 1 282 ? 22.773 -0.234 -10.076 1.00 83.12 282 GLU A O 1
ATOM 2247 N N . ALA A 1 283 ? 21.281 -1.576 -9.067 1.00 84.31 283 ALA A N 1
ATOM 2248 C CA . ALA A 1 283 ? 21.678 -2.784 -9.785 1.00 84.31 283 ALA A CA 1
ATOM 2249 C C . ALA A 1 283 ? 21.502 -2.686 -11.318 1.00 84.31 283 ALA A C 1
ATOM 2251 O O . ALA A 1 283 ? 22.190 -3.390 -12.065 1.00 84.31 283 ALA A O 1
ATOM 2252 N N . LEU A 1 284 ? 20.598 -1.834 -11.815 1.00 85.12 284 LEU A N 1
ATOM 2253 C CA . LEU A 1 284 ? 20.406 -1.598 -13.253 1.00 85.12 284 LEU A CA 1
ATOM 2254 C C . LEU A 1 284 ? 21.371 -0.536 -13.812 1.00 85.12 284 LEU A C 1
ATOM 2256 O O . LEU A 1 284 ? 21.745 -0.600 -14.996 1.00 85.12 284 LEU A O 1
ATOM 2260 N N . LEU A 1 285 ? 21.792 0.408 -12.964 1.00 85.75 285 LEU A N 1
ATOM 2261 C CA . LEU A 1 285 ? 22.629 1.562 -13.294 1.00 85.75 285 LEU A CA 1
ATOM 2262 C C . LEU A 1 285 ? 24.108 1.187 -13.470 1.00 85.75 285 LEU A C 1
ATOM 2264 O O . LEU A 1 285 ? 24.925 1.247 -12.554 1.00 85.75 285 LEU A O 1
ATOM 2268 N N . THR A 1 286 ? 24.497 0.870 -14.703 1.00 86.19 286 THR A N 1
ATOM 2269 C CA . THR A 1 286 ? 25.918 0.719 -15.069 1.00 86.19 286 THR A CA 1
ATOM 2270 C C . THR A 1 286 ? 26.630 2.071 -15.149 1.00 86.19 286 THR A C 1
ATOM 2272 O O . THR A 1 286 ? 25.983 3.076 -15.436 1.00 86.19 286 THR A O 1
ATOM 2275 N N . SER A 1 287 ? 27.964 2.088 -15.026 1.00 84.69 287 SER A N 1
ATOM 2276 C CA . SER A 1 287 ? 28.784 3.305 -15.197 1.00 84.69 287 SER A CA 1
ATOM 2277 C C . SER A 1 287 ? 28.435 4.083 -16.468 1.00 84.69 287 SER A C 1
ATOM 2279 O O . SER A 1 287 ? 28.192 5.277 -16.402 1.00 84.69 287 SER A O 1
ATOM 2281 N N . ARG A 1 288 ? 28.262 3.383 -17.595 1.00 86.56 288 ARG A N 1
ATOM 2282 C CA . ARG A 1 288 ? 27.868 3.984 -18.878 1.00 86.56 288 ARG A CA 1
ATOM 2283 C C . ARG A 1 288 ? 26.536 4.746 -18.827 1.00 86.56 288 ARG A C 1
ATOM 2285 O O . ARG A 1 288 ? 26.420 5.795 -19.443 1.00 86.56 288 ARG A O 1
ATOM 2292 N N . ILE A 1 289 ? 25.549 4.220 -18.101 1.00 85.94 289 ILE A N 1
ATOM 2293 C CA . ILE A 1 289 ? 24.235 4.864 -17.946 1.00 85.94 289 ILE A CA 1
ATOM 2294 C C . ILE A 1 289 ? 24.384 6.118 -17.079 1.00 85.94 289 ILE A C 1
ATOM 2296 O O . ILE A 1 289 ? 23.856 7.169 -17.426 1.00 85.94 289 ILE A O 1
ATOM 2300 N N . ARG A 1 290 ? 25.141 6.014 -15.978 1.00 85.69 290 ARG A N 1
ATOM 2301 C CA . ARG A 1 290 ? 25.420 7.145 -15.080 1.00 85.69 290 ARG A CA 1
ATOM 2302 C C . ARG A 1 290 ? 26.145 8.278 -15.815 1.00 85.69 290 ARG A C 1
ATOM 2304 O O . ARG A 1 290 ? 25.760 9.433 -15.666 1.00 85.69 290 ARG A O 1
ATOM 2311 N N . ASP A 1 291 ? 27.139 7.944 -16.635 1.00 85.62 291 ASP A N 1
ATOM 2312 C CA . ASP A 1 291 ? 27.929 8.914 -17.398 1.00 85.62 291 ASP A CA 1
ATOM 2313 C C . ASP A 1 291 ? 27.085 9.645 -18.452 1.00 85.62 291 ASP A C 1
ATOM 2315 O O . ASP A 1 291 ? 27.210 10.860 -18.597 1.00 85.62 291 ASP A O 1
ATOM 2319 N N . GLU A 1 292 ? 26.201 8.938 -19.163 1.00 85.12 292 GLU A N 1
ATOM 2320 C CA . GLU A 1 292 ? 25.325 9.550 -20.170 1.00 85.12 292 GLU A CA 1
ATOM 2321 C C . GLU A 1 292 ? 24.325 10.522 -19.535 1.00 85.12 292 GLU A C 1
ATOM 2323 O O . GLU A 1 292 ? 24.143 11.653 -19.994 1.00 85.12 292 GLU A O 1
ATOM 2328 N N . ILE A 1 293 ? 23.689 10.092 -18.446 1.00 82.00 293 ILE A N 1
ATOM 2329 C CA . ILE A 1 293 ? 22.681 10.896 -17.758 1.00 82.00 293 ILE A CA 1
ATOM 2330 C C . ILE A 1 293 ? 23.339 12.115 -17.102 1.00 82.00 293 ILE A C 1
ATOM 2332 O O . ILE A 1 293 ? 22.877 13.237 -17.291 1.00 82.00 293 ILE A O 1
ATOM 2336 N N . GLY A 1 294 ? 24.481 11.926 -16.433 1.00 68.62 294 GLY A N 1
ATOM 2337 C CA . GLY A 1 294 ? 25.251 13.015 -15.827 1.00 68.62 294 GLY A CA 1
ATOM 2338 C C . GLY A 1 294 ? 25.830 14.010 -16.843 1.00 68.62 294 GLY A C 1
ATOM 2339 O O . GLY A 1 294 ? 26.117 15.154 -16.489 1.00 68.62 294 GLY A O 1
ATOM 2340 N N . SER A 1 295 ? 25.986 13.588 -18.103 1.00 61.03 295 SER A N 1
ATOM 2341 C CA . SER A 1 295 ? 26.400 14.440 -19.228 1.00 61.03 295 SER A CA 1
ATOM 2342 C C . SER A 1 295 ? 25.223 15.187 -19.872 1.00 61.03 295 SER A C 1
ATOM 2344 O O . SER A 1 295 ? 25.452 16.212 -20.502 1.00 61.03 295 SER A O 1
ATOM 2346 N N . SER A 1 296 ? 23.987 14.703 -19.698 1.00 56.75 296 SER A N 1
ATOM 2347 C CA . SER A 1 296 ? 22.747 15.326 -20.195 1.00 56.75 296 SER A CA 1
ATOM 2348 C C . SER A 1 296 ? 22.166 16.386 -19.241 1.00 56.75 296 SER A C 1
ATOM 2350 O O . SER A 1 296 ? 21.380 17.223 -19.677 1.00 56.75 296 SER A O 1
ATOM 2352 N N . SER A 1 297 ? 22.561 16.374 -17.959 1.00 49.12 297 SER A N 1
ATOM 2353 C CA . SER A 1 297 ? 22.197 17.391 -16.948 1.00 49.12 297 SER A CA 1
ATOM 2354 C C . SER A 1 297 ? 23.157 18.602 -16.892 1.00 49.12 297 SER A C 1
ATOM 2356 O O . SER A 1 297 ? 23.024 19.443 -16.001 1.00 49.12 297 SER A O 1
ATOM 2358 N N . ARG A 1 298 ? 24.144 18.703 -17.798 1.00 42.88 298 ARG A N 1
ATOM 2359 C CA . ARG A 1 298 ? 25.082 19.842 -17.919 1.00 42.88 298 ARG A CA 1
ATOM 2360 C C . ARG A 1 298 ? 24.864 20.613 -19.212 1.00 42.88 298 ARG A C 1
ATOM 2362 O O . ARG A 1 298 ? 25.031 21.852 -19.162 1.00 42.88 298 ARG A O 1
#

Organism: NCBI:txid1033806

pLDDT: mean 79.68, std 17.53, range [30.81, 96.19]

Foldseek 3Di:
DDDPPPPPDPPPDQDALVPDDCDAQQWGWDDPDPQWPTKTKAQDDPPPQERIKMWTWGQDPVQKIWTKIFGAHLQRDTFAIGTQDIGHPVVNSVVNVSVNVVCVVPPHDPDDDDDRHHCCDQQQWGWDDQDDDPNWGKTKIAGHNPDDPDDDPPDDDDDPPPDDPPRQKMKMWTWDDWDDDPRGIWIFTWIWIAGPPLGIDTLDGRATPSLNVLQVSLLRNLDNDPLVPLVVLLVQQPVQPLRDNVLSSSCSSLSNSHLVSLLVCVVDCPPSSRVRRVVVSVVSDDPSNVVRSVVVVD

Sequence (298 aa):
MASDDLGEGRESVPEPLDSLPEELNGWHREMTQDRALVEYWKRGSTHINGAFEQIAVTERHDGELSCAKHAFDQFRHSITTTTLTRQSPERADWIATRIRRETDRYPGDDGYTEPPTFPERIGVWSAVSRQHFDGADATRWVFDPDYELVGDPTDGPWDPDGDEAEEAARLELRETSIEAHYSYSRRYYDIAYQDAEIGPRTIAKELPRTSAFEIAENTLSTLSAPVSHLEGKRDRLTEIPGIGPAKSADFLLLGLTTPAAIAACLEDESSEVNCRHWDRVEALLTSRIRDEIGSSSR

Radius of gyration: 24.82 Å; Cα contacts (8 Å, |Δi|>4): 494; chains: 1; bounding box: 56×52×83 Å

Secondary structure (DSSP, 8-state):
-----------PPP--GGG--SEETTEEE----TTEEEEEEEEPPTTTS-SEEEEEEEE-TTS-EEEEEEEE-TTS-EEEEEEEEEE-GGGHHHHHHHHHHHHHHSPPPTT--S-----SEETTEEEEE-S-BTTB-EEEEEE--------S--S------STT---SEEEEEEEEEEEE-SS-EEEEEEEEEEETTT--EEEEEEEEHHHHHHHHHHHHHH-SS-GGG-HHHHHHHHTSTT--HHHHHHHHHTT--SHHHHHHHHH-TTSTTTTTTHHHHHHH--HHHHHHHHHH--

Nearest PDB structures (foldseek):
  1mda-assembly1_J  TM=2.127E-01  e=9.030E-01  Paracoccus denitrificans
  1mae-assembly1_H  TM=2.071E-01  e=1.755E+00  Paracoccus versutus
  5xnl-assembly1_p  TM=2.266E-01  e=3.605E+00  Pisum sativum
  2kho-assembly1_A  TM=3.402E-01  e=7.827E+00  Escherichia coli K-12
  2mta-assembly1_H-2  TM=1.707E-01  e=2.733E+00  Paracoccus denitrificans

Mean predicted aligned error: 10.79 Å

=== Feature glossary ===
Key to the feature types in this record:

pLDDT. pLDDT is the predicted lDDT-Cα score: AlphaFold's confidence that the local environment of each residue (all inter-atomic distances within 15 Å) is correctly placed. It is a per-residue number between 0 and 100, with higher meaning more reliable.

Radius of gyration, Cα contacts, bounding box. The geometric summary reports three shape descriptors. Rg (radius of gyration) measures how spread out the Cα atoms are about their centre of mass; compact globular proteins have small Rg, elongated or unfolded ones large. Cα contacts (<8 Å, |i−j|>4) count long-range residue pairs in spatial proximity — high for tightly packed folds, near zero for rods or random coil. The bounding-box extents give the protein's footprint along x, y, z in Å.

Backbone torsions (φ/ψ). Backbone dihedral angles. Every residue except chain termini has a φ (preceding-C → N → Cα → C) and a ψ (N → Cα → C → next-N). They are reported in degrees following the IUPAC sign convention. Secondary structure is essentially a statement about which (φ, ψ) basin each residue occupies.

Contact-map, Ramachandran, and PAE plots. Plot images: a contact map (which residues are close in 3D, as an N×N binary image), a Ramachandran scatter (backbone torsion angles, revealing secondary-structure composition at a glance), and — for AlphaFold structures — a PAE heatmap (pairwise prediction confidence).

Predicted aligned error. Predicted Aligned Error (PAE) is an AlphaFold confidence matrix: entry (i, j) is the expected error in the position of residue j, in ångströms, when the prediction is superimposed on the true structure at residue i. Low PAE within a block of residues means that block is internally rigid and well-predicted; high PAE between two blocks means their relative placement is uncertain even if each block individually is confident.

Secondary structure (3-state, P-SEA). Three-state secondary structure (P-SEA) collapses the eight DSSP classes into helix (a), strand (b), and coil (c). P-SEA assigns these from Cα geometry alone — distances and angles — without requiring backbone oxygens, so it works on any Cα trace.

Solvent-accessible surface area. Solvent-accessible surface area (SASA) is the area in Å² traced out by the centre of a 1.4 Å probe sphere (a water molecule) rolled over the protein's van der Waals surface (Shrake–Rupley / Lee–Richards construction). Buried residues have near-zero SASA; fully exposed residues can exceed 200 Å². The total SASA scales roughly with the number of surface residues.

Foldseek 3Di. The Foldseek 3Di string encodes local tertiary geometry as a 20-letter alphabet — one character per residue — derived from the relative positions of nearby Cα atoms. Unlike the amino-acid sequence, 3Di is a direct function of the 3D structure, so two proteins with the same fold have similar 3Di strings even at low sequence identity.

B-factor. For experimental (PDB) structures, the B-factor (temperature factor) quantifies the positional spread of each atom in the crystal — a combination of thermal vibration and static disorder — in units of Å². High B-factors mark flexible loops or poorly resolved regions; low B-factors mark the rigid, well-ordered core.

mmCIF coordinates. The mmCIF block holds the 3D Cartesian coordinates of each backbone atom (N, Cα, C, O) in ångströms. mmCIF is the PDB's canonical archive format — a tagged-loop text representation of the atomic model.

InterPro / GO / CATH / organism. Functional annotations link the protein to curated databases. InterPro entries identify conserved domains and families by matching the sequence against member-database signatures (Pfam, PROSITE, CDD, …). Gene Ontology (GO) terms describe molecular function, biological process, and cellular component in a controlled vocabulary. CATH places the structure in a hierarchical fold classification (Class/Architecture/Topology/Homologous-superfamily). The organism is the source species.

Rendered structure images. Structure images are PyMOL renders from six orthogonal camera directions. Cartoon representation draws helices as coils and strands as arrows; sticks shows the backbone as bonds; surface shows the solvent-excluded envelope. Rainbow coloring maps sequence position to hue (blue→red, N→C); chain coloring assigns a distinct color per polypeptide.

Sequence. This is the polypeptide sequence — one letter per residue, N-terminus first. Length ranges from a few dozen residues for small domains to over a thousand for large multi-domain proteins.

Secondary structure (8-state, DSSP). The SS8 string is DSSP's per-residue secondary-structure call. α-helix (H) means an i→i+4 H-bond ladder; β-strand (E) means the residue participates in a β-sheet; 3₁₀ (G) and π (I) are tighter and wider helices; T/S are turns/bends; '-' is loop.

Nearest PDB structures. Structural nearest neighbors (via Foldseek easy-search vs the PDB). Reported per hit: target PDB id, E-value, and alignment TM-score. A TM-score above ~0.5 is the conventional threshold for 'same fold'.